Protein AF-A0A9W7FHC6-F1 (afdb_monomer_lite)

Foldseek 3Di:
DLLVVVLVVVQVLQVVPPLAQEEEEEEAADDPVPAHQPLVLVLVSVVVQVVDPDRHAYEYEYHPPDPDLVSSVVSVVSNCVRCQPHAYEYEDCVCVVVDPDDLSHQAYEYEQPDDDDPVRVVVCVVSVHFYEYEDELDDDPDPGPAYEDDAQDAAPSCPLPPDDRSHPVSADAADPRYEYEHDQDDSVSLVSRSNRYSHYYDYCSSGNDPNSPSVVVRVVVVVVVVPDDDDDDDDDDDDDDDDDDDDDDDDDDDDDDDDDDDDDDDDDDDDDDDDDDPDPDDDDCPVVVVVVPDDDPDPDDWDWDWDDDPNFIKIKTDQQVVCPDDSSSVVLLVVCCVVVVFDWDDDDRIIITTDPCRVVSCVVVVPD

Organism: NCBI:txid1714387

Secondary structure (DSSP, 8-state):
-HHHHHHHHHHHHHHH-TT--EEEEEPPPPBTTTB---HHHHHHHHHHHTTSSSPPPEEEEE----S-HHHHHHHHHHHHTT-TTSEEEEE-GGGTTT----TTEEEEEE-TTPPPPHHHHHHHHHTTPEEEEEESSS--SS--SEEEEEESS--TT-GGG------GGGS-SS-TTEEEESS--SHHHHHHHHTT-SEEEESHHHH-TTHHHHHHHHHHHHHHHTTS-----PPP---------------------S--------------PPP-------SSSHHHHHTTS----S-PPPEEEEEEETTEEEEEEE-GGGGTSHHHHHHHHHHHHHHHT--EEEETTEEEEES--HHHHHHHHT--

pLDDT: mean 73.04, std 22.41, range [26.89, 98.56]

Sequence (368 aa):
MRFFTLLALLLLLIQTVSSLKTLLVLTPPYNPTTFPPNVSRLKSFLSYYDSLPSPPPLRICLRPETSDPTLSKTYISQYLSVCSSHDVILNSPVLLDLLEIDSRFTGIHLKETYVPSPSLLKYIDENNLNLSQSSHGSLPSTSTHFTLMGTMYPTLSHPEKGSTPEGLSILPPKPNNVIGIGGIKTQSQVKAVLEKCEGVGVMGVVFGEGWKENVDDLLKRFTASRGRERPKKIKIDITGGIARSSEGGGGKVVWDGAGGGRDMRKEAGGGGKGKGGWGEAKGAKKERIAKQRGGGGGGGVLSVKAAKRGGKTVTIISPVSKLGGGGKAAETLKMLKTKLATGGTQVDDCLEVQGDHVEKVKKLLSIT

Radius of gyration: 27.65 Å; chains: 1; bounding box: 52×86×68 Å

InterPro domains:
  IPR001950 SUI1 domain [PF01253] (306-365)
  IPR001950 SUI1 domain [PS50296] (301-365)
  IPR005872 Archaeal/bacterial translation initiation factor SUI1 [cd11567] (301-365)
  IPR013785 Aldolase-type TIM barrel [G3DSA:3.20.20.70] (59-221)
  IPR036206 Thiamin phosphate synthase superfamily [SSF51391] (60-210)
  IPR036877 SUI1 domain superfamily [SSF55159] (305-365)

Structure (mmCIF, N/CA/C/O backbone):
data_AF-A0A9W7FHC6-F1
#
_entry.id   AF-A0A9W7FHC6-F1
#
loop_
_atom_site.group_PDB
_atom_site.id
_atom_site.type_symbol
_atom_site.label_atom_id
_atom_site.label_alt_id
_atom_site.label_comp_id
_atom_site.label_asym_id
_atom_site.label_entity_id
_atom_site.label_seq_id
_atom_site.pdbx_PDB_ins_code
_atom_site.Cartn_x
_atom_site.Cartn_y
_atom_site.Cartn_z
_atom_site.occupancy
_atom_site.B_iso_or_equiv
_atom_site.auth_seq_id
_atom_site.auth_comp_id
_atom_site.auth_asym_id
_atom_site.auth_atom_id
_atom_site.pdbx_PDB_model_num
ATOM 1 N N . MET A 1 1 ? 12.761 7.782 22.674 1.00 48.56 1 MET A N 1
ATOM 2 C CA . MET A 1 1 ? 11.854 8.917 22.966 1.00 48.56 1 MET A CA 1
ATOM 3 C C . MET A 1 1 ? 11.085 9.455 21.754 1.00 48.56 1 MET A C 1
ATOM 5 O O . MET A 1 1 ? 9.869 9.455 21.827 1.00 48.56 1 MET A O 1
ATOM 9 N N . ARG A 1 2 ? 11.705 9.850 20.627 1.00 53.34 2 ARG A N 1
ATOM 10 C CA . ARG A 1 2 ? 10.980 10.561 19.539 1.00 53.34 2 ARG A CA 1
ATOM 11 C C . ARG A 1 2 ? 9.871 9.773 18.809 1.00 53.34 2 ARG A C 1
ATOM 13 O O . ARG A 1 2 ? 8.894 10.382 18.404 1.00 53.34 2 ARG A O 1
ATOM 20 N N . PHE A 1 3 ? 9.973 8.446 18.668 1.00 54.66 3 PHE A N 1
ATOM 21 C CA . PHE A 1 3 ? 8.897 7.618 18.079 1.00 54.66 3 PHE A CA 1
ATOM 22 C C . PHE A 1 3 ? 7.594 7.708 18.893 1.00 54.66 3 PHE A C 1
ATOM 24 O O . PHE A 1 3 ? 6.529 7.966 18.339 1.00 54.66 3 PHE A O 1
ATOM 31 N N . PHE A 1 4 ? 7.708 7.601 20.220 1.00 55.50 4 PHE A N 1
ATOM 32 C CA . PHE A 1 4 ? 6.570 7.651 21.137 1.00 55.50 4 PHE A CA 1
ATOM 33 C C . PHE A 1 4 ? 5.858 9.003 21.127 1.00 55.50 4 PHE A C 1
ATOM 35 O O . PHE A 1 4 ? 4.639 9.032 21.183 1.00 55.50 4 PHE A O 1
ATOM 42 N N . THR A 1 5 ? 6.580 10.119 20.980 1.00 56.19 5 THR A N 1
ATOM 43 C CA . THR A 1 5 ? 5.972 11.461 20.965 1.00 56.19 5 THR A CA 1
ATOM 44 C C . THR A 1 5 ? 5.008 11.661 19.796 1.00 56.19 5 THR A C 1
ATOM 46 O O . THR A 1 5 ? 4.004 12.344 19.937 1.00 56.19 5 THR A O 1
ATOM 49 N N . LEU A 1 6 ? 5.282 11.057 18.642 1.00 60.62 6 LEU A N 1
ATOM 50 C CA . LEU A 1 6 ? 4.470 11.227 17.433 1.00 60.62 6 LEU A CA 1
ATOM 51 C C . LEU A 1 6 ? 3.385 10.207 17.275 1.00 60.62 6 LEU A C 1
ATOM 53 O O . LEU A 1 6 ? 2.334 10.525 16.737 1.00 60.62 6 LEU A O 1
ATOM 57 N N . LEU A 1 7 ? 3.669 8.995 17.728 1.00 64.38 7 LEU A N 1
ATOM 58 C CA . LEU A 1 7 ? 2.639 8.007 17.899 1.00 64.38 7 LEU A CA 1
ATOM 59 C C . LEU A 1 7 ? 1.589 8.536 18.884 1.00 64.38 7 LEU A C 1
ATOM 61 O O . LEU A 1 7 ? 0.403 8.520 18.572 1.00 64.38 7 LEU A O 1
ATOM 65 N N . ALA A 1 8 ? 2.039 9.133 19.992 1.00 65.31 8 ALA A N 1
ATOM 66 C CA . ALA A 1 8 ? 1.173 9.857 20.907 1.00 65.31 8 ALA A CA 1
ATOM 67 C C . ALA A 1 8 ? 0.472 11.029 20.220 1.00 65.31 8 ALA A C 1
ATOM 69 O O . ALA A 1 8 ? -0.724 11.174 20.394 1.00 65.31 8 ALA A O 1
ATOM 70 N N . LEU A 1 9 ? 1.150 11.828 19.389 1.00 66.00 9 LEU A N 1
ATOM 71 C CA . LEU A 1 9 ? 0.508 12.947 18.687 1.00 66.00 9 LEU A CA 1
ATOM 72 C C . LEU A 1 9 ? -0.556 12.479 17.684 1.00 66.00 9 LEU A C 1
ATOM 74 O O . LEU A 1 9 ? -1.630 13.065 17.646 1.00 66.00 9 LEU A O 1
ATOM 78 N N . LEU A 1 10 ? -0.284 11.419 16.915 1.00 69.62 10 LEU A N 1
ATOM 79 C CA . LEU A 1 10 ? -1.227 10.788 15.987 1.00 69.62 10 LEU A CA 1
ATOM 80 C C . LEU A 1 10 ? -2.427 10.201 16.732 1.00 69.62 10 LEU A C 1
ATOM 82 O O . LEU A 1 10 ? -3.550 10.295 16.251 1.00 69.62 10 LEU A O 1
ATOM 86 N N . LEU A 1 11 ? -2.211 9.612 17.902 1.00 67.44 11 LEU A N 1
ATOM 87 C CA . LEU A 1 11 ? -3.290 8.982 18.653 1.00 67.44 11 LEU A CA 1
ATOM 88 C C . LEU A 1 11 ? -4.080 9.975 19.499 1.00 67.44 11 LEU A C 1
ATOM 90 O O . LEU A 1 11 ? -5.294 9.850 19.586 1.00 67.44 11 LEU A O 1
ATOM 94 N N . LEU A 1 12 ? -3.441 11.034 19.994 1.00 67.88 12 LEU A N 1
ATOM 95 C CA . LEU A 1 12 ? -4.125 12.196 20.553 1.00 67.88 12 LEU A CA 1
ATOM 96 C C . LEU A 1 12 ? -4.971 12.879 19.468 1.00 67.88 12 LEU A C 1
ATOM 98 O O . LEU A 1 12 ? -6.109 13.260 19.709 1.00 67.88 12 LEU A O 1
ATOM 102 N N . LEU A 1 13 ? -4.439 12.975 18.246 1.00 66.75 13 LEU A N 1
ATOM 103 C CA . LEU A 1 13 ? -5.164 13.434 17.062 1.00 66.75 13 LEU A CA 1
ATOM 104 C C . LEU A 1 13 ? -6.414 12.601 16.811 1.00 66.75 13 LEU A C 1
ATOM 106 O O . LEU A 1 13 ? -7.498 13.153 16.653 1.00 66.75 13 LEU A O 1
ATOM 110 N N . ILE A 1 14 ? -6.257 11.284 16.816 1.00 66.75 14 ILE A N 1
ATOM 111 C CA . ILE A 1 14 ? -7.351 10.336 16.653 1.00 66.75 14 ILE A CA 1
ATOM 112 C C . ILE A 1 14 ? -8.391 10.497 17.772 1.00 66.75 14 ILE A C 1
ATOM 114 O O . ILE A 1 14 ? -9.574 10.606 17.472 1.00 66.75 14 ILE A O 1
ATOM 118 N N . GLN A 1 15 ? -7.970 10.624 19.033 1.00 67.44 15 GLN A N 1
ATOM 119 C CA . GLN A 1 15 ? -8.873 10.856 20.168 1.00 67.44 15 GLN A CA 1
ATOM 120 C C . GLN A 1 15 ? -9.630 12.185 20.071 1.00 67.44 15 GLN A C 1
ATOM 122 O O . GLN A 1 15 ? -10.779 12.274 20.493 1.00 67.44 15 GLN A O 1
ATOM 127 N N . THR A 1 16 ? -9.009 13.226 19.508 1.00 65.88 16 THR A N 1
ATOM 128 C CA . THR A 1 16 ? -9.673 14.528 19.329 1.00 65.88 16 THR A CA 1
ATOM 129 C C . THR A 1 16 ? -10.692 14.538 18.194 1.00 65.88 16 THR A C 1
ATOM 131 O O . THR A 1 16 ? -11.494 15.467 18.106 1.00 65.88 16 THR A O 1
ATOM 134 N N . VAL A 1 17 ? -10.681 13.525 17.324 1.00 68.81 17 VAL A N 1
ATOM 135 C CA . VAL A 1 17 ? -11.636 13.399 16.227 1.00 68.81 17 VAL A CA 1
ATOM 136 C C . VAL A 1 17 ? -12.658 12.330 16.593 1.00 68.81 17 VAL A C 1
ATOM 138 O O . VAL A 1 17 ? -12.529 11.165 16.229 1.00 68.81 17 VAL A O 1
ATOM 141 N N . SER A 1 18 ? -13.720 12.751 17.280 1.00 66.19 18 SER A N 1
ATOM 142 C CA . SER A 1 18 ? -14.853 11.889 17.653 1.00 66.19 18 SER A CA 1
ATOM 143 C C . SER A 1 18 ? -15.553 11.221 16.460 1.00 66.19 18 SER A C 1
ATOM 145 O O . SER A 1 18 ? -16.343 10.303 16.649 1.00 66.19 18 SER A O 1
ATOM 147 N N . SER A 1 19 ? -15.274 11.667 15.230 1.00 72.44 19 SER A N 1
ATOM 148 C CA . SER A 1 19 ? -15.844 11.117 14.001 1.00 72.44 19 SER A CA 1
ATOM 149 C C . SER A 1 19 ? -15.017 10.000 13.359 1.00 72.44 19 SER A C 1
ATOM 151 O O . SER A 1 19 ? -15.438 9.490 12.322 1.00 72.44 19 SER A O 1
ATOM 153 N N . LEU A 1 20 ? -13.847 9.628 13.903 1.00 79.50 20 LEU A N 1
ATOM 154 C CA . LEU A 1 20 ? -13.043 8.561 13.306 1.00 79.50 20 LEU A CA 1
ATOM 155 C C . LEU A 1 20 ? -13.698 7.198 13.548 1.00 79.50 20 LEU A C 1
ATOM 157 O O . LEU A 1 20 ? -13.672 6.686 14.665 1.00 79.50 20 LEU A O 1
ATOM 161 N N . LYS A 1 21 ? -14.226 6.580 12.487 1.00 84.62 21 LYS A N 1
ATOM 162 C CA . LYS A 1 21 ? -14.806 5.232 12.571 1.00 84.62 21 LYS A CA 1
ATOM 163 C C . LYS A 1 21 ? -13.771 4.131 12.385 1.00 84.62 21 LYS A C 1
ATOM 165 O O . LYS A 1 21 ? -13.967 3.024 12.872 1.00 84.62 21 LYS A O 1
ATOM 170 N N . THR A 1 22 ? -12.698 4.383 11.637 1.00 86.62 22 THR A N 1
ATOM 171 C CA . THR A 1 22 ? -11.706 3.341 11.335 1.00 86.62 22 THR A CA 1
ATOM 172 C C . THR A 1 22 ? -10.319 3.921 11.089 1.00 86.62 22 THR A C 1
ATOM 174 O O . THR A 1 22 ? -10.137 4.786 10.229 1.00 86.62 22 THR A O 1
ATOM 177 N N . LEU A 1 23 ? -9.320 3.389 11.793 1.00 84.69 23 LEU A N 1
ATOM 178 C CA . LEU A 1 23 ? -7.911 3.583 11.467 1.00 84.69 23 LEU A CA 1
ATOM 179 C C . LEU A 1 23 ? -7.410 2.387 10.657 1.00 84.69 23 LEU A C 1
ATOM 181 O O . LEU A 1 23 ? -7.530 1.248 11.097 1.00 84.69 23 LEU A O 1
ATOM 185 N N . LEU A 1 24 ? -6.812 2.645 9.496 1.00 86.62 24 LEU A N 1
ATOM 186 C CA . LEU A 1 24 ? -6.154 1.617 8.697 1.00 86.62 24 LEU A CA 1
ATOM 187 C C . LEU A 1 24 ? -4.635 1.795 8.751 1.00 86.62 24 LEU A C 1
ATOM 189 O O . LEU A 1 24 ? -4.105 2.835 8.362 1.00 86.62 24 LEU A O 1
ATOM 193 N N . VAL A 1 25 ? -3.911 0.767 9.179 1.00 81.94 25 VAL A N 1
ATOM 194 C CA . VAL A 1 25 ? -2.447 0.735 9.130 1.00 81.94 25 VAL A CA 1
ATOM 195 C C . VAL A 1 25 ? -2.006 -0.131 7.962 1.00 81.94 25 VAL A C 1
ATOM 197 O O . VAL A 1 25 ? -2.286 -1.324 7.912 1.00 81.94 25 VAL A O 1
ATOM 200 N N . LEU A 1 26 ? -1.299 0.475 7.014 1.00 79.81 26 LEU A N 1
ATOM 201 C CA . LEU A 1 26 ? -0.744 -0.206 5.848 1.00 79.81 26 LEU A CA 1
ATOM 202 C C . LEU A 1 26 ? 0.708 -0.584 6.140 1.00 79.81 26 LEU A C 1
ATOM 204 O O . LEU A 1 26 ? 1.550 0.298 6.346 1.00 79.81 26 LEU A O 1
ATOM 208 N N . THR A 1 27 ? 1.034 -1.876 6.121 1.00 79.56 27 THR A N 1
ATOM 209 C CA . THR A 1 27 ? 2.432 -2.309 6.256 1.00 79.56 27 THR A CA 1
ATOM 210 C C . THR A 1 27 ? 3.228 -1.936 5.004 1.00 79.56 27 THR A C 1
ATOM 212 O O . THR A 1 27 ? 2.651 -1.850 3.918 1.00 79.56 27 THR A O 1
ATOM 215 N N . PRO A 1 28 ? 4.536 -1.638 5.089 1.00 74.38 28 PRO A N 1
ATOM 216 C CA . PRO A 1 28 ? 5.332 -1.317 3.910 1.00 74.38 28 PRO A CA 1
ATOM 217 C C . PRO A 1 28 ? 5.357 -2.523 2.962 1.00 74.38 28 PRO A C 1
ATOM 219 O O . PRO A 1 28 ? 5.289 -3.657 3.448 1.00 74.38 28 PRO A O 1
ATOM 222 N N . PRO A 1 29 ? 5.458 -2.297 1.639 1.00 70.31 29 PRO A N 1
ATOM 223 C CA . PRO A 1 29 ? 5.684 -3.396 0.714 1.00 70.31 29 PRO A CA 1
ATOM 224 C C . PRO A 1 29 ? 6.936 -4.152 1.152 1.00 70.31 29 PRO A C 1
ATOM 226 O O . PRO A 1 29 ? 7.966 -3.532 1.439 1.00 70.31 29 PRO A O 1
ATOM 229 N N . TYR A 1 30 ? 6.825 -5.473 1.278 1.00 66.88 30 TYR A N 1
ATOM 230 C CA . TYR A 1 30 ? 7.967 -6.280 1.680 1.00 66.88 30 TYR A CA 1
ATOM 231 C C . TYR A 1 30 ? 9.081 -6.148 0.649 1.00 66.88 30 TYR A C 1
ATOM 233 O O . TYR A 1 30 ? 8.907 -6.484 -0.520 1.00 66.88 30 TYR A O 1
ATOM 241 N N . ASN A 1 31 ? 10.240 -5.693 1.106 1.00 69.12 31 ASN A N 1
ATOM 242 C CA . ASN A 1 31 ? 11.451 -5.749 0.319 1.00 69.12 31 ASN A CA 1
ATOM 243 C C . ASN A 1 31 ? 12.577 -6.245 1.234 1.00 69.12 31 ASN A C 1
ATOM 245 O O . ASN A 1 31 ? 12.968 -5.514 2.144 1.00 69.12 31 ASN A O 1
ATOM 249 N N . PRO A 1 32 ? 13.116 -7.456 1.016 1.00 62.84 32 PRO A N 1
ATOM 250 C CA . PRO A 1 32 ? 14.092 -8.050 1.925 1.00 62.84 32 PRO A CA 1
ATOM 251 C C . PRO A 1 32 ? 15.368 -7.209 2.063 1.00 62.84 32 PRO A C 1
ATOM 253 O O . PRO A 1 32 ? 16.038 -7.296 3.088 1.00 62.84 32 PRO A O 1
ATOM 256 N N . THR A 1 33 ? 15.704 -6.386 1.062 1.00 61.94 33 THR A N 1
ATOM 257 C CA . THR A 1 33 ? 16.933 -5.582 1.063 1.00 61.94 33 THR A CA 1
ATOM 258 C C . THR A 1 33 ? 16.734 -4.170 1.600 1.00 61.94 33 THR A C 1
ATOM 260 O O . THR A 1 33 ? 17.665 -3.611 2.172 1.00 61.94 33 THR A O 1
ATOM 263 N N . THR A 1 34 ? 15.545 -3.581 1.438 1.00 59.22 34 THR A N 1
ATOM 264 C CA . THR A 1 34 ? 15.301 -2.169 1.798 1.00 59.22 34 THR A CA 1
ATOM 265 C C . THR A 1 34 ? 14.283 -1.971 2.916 1.00 59.22 34 THR A C 1
ATOM 267 O O . THR A 1 34 ? 14.344 -0.965 3.616 1.00 59.22 34 THR A O 1
ATOM 270 N N . PHE A 1 35 ? 13.378 -2.926 3.126 1.00 63.84 35 PHE A N 1
ATOM 271 C CA . PHE A 1 35 ? 12.313 -2.855 4.124 1.00 63.84 35 PHE A CA 1
ATOM 272 C C . PHE A 1 35 ? 12.054 -4.238 4.740 1.00 63.84 35 PHE A C 1
ATOM 274 O O . PHE A 1 35 ? 11.030 -4.867 4.440 1.00 63.84 35 PHE A O 1
ATOM 281 N N . PRO A 1 36 ? 12.964 -4.736 5.604 1.00 69.38 36 PRO A N 1
ATOM 282 C CA . PRO A 1 36 ? 12.702 -5.955 6.350 1.00 69.38 36 PRO A CA 1
ATOM 283 C C . PRO A 1 36 ? 11.468 -5.777 7.254 1.00 69.38 36 PRO A C 1
ATOM 285 O O . PRO A 1 36 ? 11.118 -4.648 7.623 1.00 69.38 36 PRO A O 1
ATOM 288 N N . PRO A 1 37 ? 10.801 -6.878 7.640 1.00 72.38 37 PRO A N 1
ATOM 289 C CA . PRO A 1 37 ? 9.580 -6.844 8.434 1.00 72.38 37 PRO A CA 1
ATOM 290 C C . PRO A 1 37 ? 9.883 -6.172 9.770 1.00 72.38 37 PRO A C 1
ATOM 292 O O . PRO A 1 37 ? 10.626 -6.701 10.596 1.00 72.38 37 PRO A O 1
ATOM 295 N N . ASN A 1 38 ? 9.328 -4.984 10.001 1.00 82.31 38 ASN A N 1
ATOM 296 C CA . ASN A 1 38 ? 9.577 -4.253 11.239 1.00 82.31 38 ASN A CA 1
ATOM 297 C C . ASN A 1 38 ? 8.511 -4.590 12.284 1.00 82.31 38 ASN A C 1
ATOM 299 O O . ASN A 1 38 ? 7.752 -3.732 12.743 1.00 82.31 38 ASN A O 1
ATOM 303 N N . VAL A 1 39 ? 8.450 -5.877 12.627 1.00 85.81 39 VAL A N 1
ATOM 304 C CA . VAL A 1 39 ? 7.493 -6.450 13.583 1.00 85.81 39 VAL A CA 1
ATOM 305 C C . VAL A 1 39 ? 7.610 -5.765 14.943 1.00 85.81 39 VAL A C 1
ATOM 307 O O . VAL A 1 39 ? 6.601 -5.485 15.580 1.00 85.81 39 VAL A O 1
ATOM 310 N N . SER A 1 40 ? 8.832 -5.413 15.362 1.00 85.62 40 SER A N 1
ATOM 311 C CA . SER A 1 40 ? 9.077 -4.692 16.616 1.00 85.62 40 SER A CA 1
ATOM 312 C C . SER A 1 40 ? 8.374 -3.329 16.649 1.00 85.62 40 SER A C 1
ATOM 314 O O . SER A 1 40 ? 7.672 -3.040 17.618 1.00 85.62 40 SER A O 1
ATOM 316 N N . ARG A 1 41 ? 8.475 -2.519 15.581 1.00 83.38 41 ARG A N 1
ATOM 317 C CA . ARG A 1 41 ? 7.764 -1.229 15.510 1.00 83.38 41 ARG A CA 1
ATOM 318 C C . ARG A 1 41 ? 6.253 -1.404 15.522 1.00 83.38 41 ARG A C 1
ATOM 320 O O . ARG A 1 41 ? 5.582 -0.643 16.214 1.00 83.38 41 ARG A O 1
ATOM 327 N N . LEU A 1 42 ? 5.723 -2.388 14.792 1.00 86.38 42 LEU A N 1
ATOM 328 C CA . LEU A 1 42 ? 4.285 -2.647 14.822 1.00 86.38 42 LEU A CA 1
ATOM 329 C C . LEU A 1 42 ? 3.835 -3.096 16.217 1.00 86.38 42 LEU A C 1
ATOM 331 O O . LEU A 1 42 ? 2.863 -2.563 16.731 1.00 86.38 42 LEU A O 1
ATOM 335 N N . LYS A 1 43 ? 4.575 -3.990 16.876 1.00 88.88 43 LYS A N 1
ATOM 336 C CA . LYS A 1 43 ? 4.284 -4.417 18.250 1.00 88.88 43 LYS A CA 1
ATOM 337 C C . LYS A 1 43 ? 4.271 -3.237 19.226 1.00 88.88 43 LYS A C 1
ATOM 339 O O . LYS A 1 43 ? 3.360 -3.131 20.039 1.00 88.88 43 LYS A O 1
ATOM 344 N N . SER A 1 44 ? 5.245 -2.327 19.134 1.00 85.12 44 SER A N 1
ATOM 345 C CA . SER A 1 44 ? 5.255 -1.099 19.943 1.00 85.12 44 SER A CA 1
ATOM 346 C C . SER A 1 44 ? 4.081 -0.174 19.623 1.00 85.12 44 SER A C 1
ATOM 348 O O . SER A 1 44 ? 3.536 0.443 20.533 1.00 85.12 44 SER A O 1
ATOM 350 N N . PHE A 1 45 ? 3.692 -0.076 18.348 1.00 86.00 45 PHE A N 1
ATOM 351 C CA . PHE A 1 45 ? 2.512 0.674 17.928 1.00 86.00 45 PHE A CA 1
ATOM 352 C C . PHE A 1 45 ? 1.239 0.102 18.557 1.00 86.00 45 PHE A C 1
ATOM 354 O O . PHE A 1 45 ? 0.518 0.847 19.213 1.00 86.00 45 PHE A O 1
ATOM 361 N N . LEU A 1 46 ? 1.003 -1.204 18.403 1.00 88.50 46 LEU A N 1
ATOM 362 C CA . LEU A 1 46 ? -0.195 -1.883 18.900 1.00 88.50 46 LEU A CA 1
ATOM 363 C C . LEU A 1 46 ? -0.276 -1.820 20.424 1.00 88.50 46 LEU A C 1
ATOM 365 O O . LEU A 1 46 ? -1.282 -1.378 20.953 1.00 88.50 46 LEU A O 1
ATOM 369 N N . SER A 1 47 ? 0.825 -2.097 21.128 1.00 87.75 47 SER A N 1
ATOM 370 C CA . SER A 1 47 ? 0.862 -1.990 22.592 1.00 87.75 47 SER A CA 1
ATOM 371 C C . SER A 1 47 ? 0.471 -0.600 23.105 1.00 87.75 47 SER A C 1
ATOM 373 O O . SER A 1 47 ? -0.165 -0.495 24.150 1.00 87.75 47 SER A O 1
ATOM 375 N N . TYR A 1 48 ? 0.851 0.467 22.400 1.00 84.69 48 TYR A N 1
ATOM 376 C CA . TYR A 1 48 ? 0.440 1.819 22.769 1.00 84.69 48 TYR A CA 1
ATOM 377 C C . TYR A 1 48 ? -1.000 2.123 22.327 1.00 84.69 48 TYR A C 1
ATOM 379 O O . TYR A 1 48 ? -1.745 2.743 23.080 1.00 84.69 48 TYR A O 1
ATOM 387 N N . TYR A 1 49 ? -1.408 1.664 21.142 1.00 85.38 49 TYR A N 1
ATOM 388 C CA . TYR A 1 49 ? -2.777 1.783 20.636 1.00 85.38 49 TYR A CA 1
ATOM 389 C C . TYR A 1 49 ? -3.802 1.162 21.594 1.00 85.38 49 TYR A C 1
ATOM 391 O O . TYR A 1 49 ? -4.783 1.805 21.958 1.00 85.38 49 TYR A O 1
ATOM 399 N N . ASP A 1 50 ? -3.517 -0.050 22.064 1.00 89.00 50 ASP A N 1
ATOM 400 C CA . ASP A 1 50 ? -4.370 -0.815 22.973 1.00 89.00 50 ASP A CA 1
ATOM 401 C C . ASP A 1 50 ? -4.408 -0.208 24.386 1.00 89.00 50 ASP A C 1
ATOM 403 O O . ASP A 1 50 ? -5.322 -0.482 25.156 1.00 89.00 50 ASP A O 1
ATOM 407 N N . SER A 1 51 ? -3.443 0.655 24.730 1.00 86.38 51 SER A N 1
ATOM 408 C CA . SER A 1 51 ? -3.427 1.387 26.005 1.00 86.38 51 SER A CA 1
ATOM 409 C C . SER A 1 51 ? -4.317 2.636 26.019 1.00 86.38 51 SER A C 1
ATOM 411 O O . SER A 1 51 ? -4.456 3.284 27.059 1.00 86.38 51 SER A O 1
ATOM 413 N N . LEU A 1 52 ? -4.903 3.019 24.879 1.00 82.81 52 LEU A N 1
ATOM 414 C CA . LEU A 1 52 ? -5.796 4.173 24.814 1.00 82.81 52 LEU A CA 1
ATOM 415 C C . LEU A 1 52 ? -7.121 3.866 25.539 1.00 82.81 52 LEU A C 1
ATOM 417 O O . LEU A 1 52 ? -7.614 2.748 25.447 1.00 82.81 52 LEU A O 1
ATOM 421 N N . PRO A 1 53 ? -7.761 4.846 26.207 1.00 86.56 53 PRO A N 1
ATOM 422 C CA . PRO A 1 53 ? -9.016 4.607 26.932 1.00 86.56 53 PRO A CA 1
ATOM 423 C C . PRO A 1 53 ? -10.200 4.176 26.053 1.00 86.56 53 PRO A C 1
ATOM 425 O O . PRO A 1 53 ? -11.111 3.506 26.522 1.00 86.56 53 PRO A O 1
ATOM 428 N N . SER A 1 54 ? -10.218 4.604 24.789 1.00 86.50 54 SER A N 1
ATOM 429 C CA . SER A 1 54 ? -11.253 4.258 23.811 1.00 86.50 54 SER A CA 1
ATOM 430 C C . SER A 1 54 ? -10.654 4.376 22.407 1.00 86.50 54 SER A C 1
ATOM 432 O O . SER A 1 54 ? -10.815 5.403 21.740 1.00 86.50 54 SER A O 1
ATOM 434 N N . PRO A 1 55 ? -9.829 3.401 21.988 1.00 85.38 55 PRO A N 1
ATOM 435 C CA . PRO A 1 55 ? -9.269 3.419 20.653 1.00 85.38 55 PRO A CA 1
ATOM 436 C C . PRO A 1 55 ? -10.392 3.167 19.636 1.00 85.38 55 PRO A C 1
ATOM 438 O O . PRO A 1 55 ? -11.281 2.351 19.891 1.00 85.38 55 PRO A O 1
ATOM 441 N N . PRO A 1 56 ? -10.367 3.822 18.466 1.00 85.81 56 PRO A N 1
ATOM 442 C CA . PRO A 1 56 ? -11.284 3.464 17.395 1.00 85.81 56 PRO A CA 1
ATOM 443 C C . PRO A 1 56 ? -11.006 2.039 16.884 1.00 85.81 56 PRO A C 1
ATOM 445 O O . PRO A 1 56 ? -9.979 1.436 17.203 1.00 85.81 56 PRO A O 1
ATOM 448 N N . PRO A 1 57 ? -11.881 1.478 16.043 1.00 90.62 57 PRO A N 1
ATOM 449 C CA . PRO A 1 57 ? -11.574 0.254 15.314 1.00 90.62 57 PRO A CA 1
ATOM 450 C C . PRO A 1 57 ? -10.271 0.385 14.508 1.00 90.62 57 PRO A C 1
ATOM 452 O O . PRO A 1 57 ? -10.103 1.323 13.718 1.00 90.62 57 PRO A O 1
ATOM 455 N N . LEU A 1 58 ? -9.352 -0.562 14.711 1.00 91.62 58 LEU A N 1
ATOM 456 C CA . LEU A 1 58 ? -8.078 -0.652 14.001 1.00 91.62 58 LEU A CA 1
ATOM 457 C C . LEU A 1 58 ? -8.096 -1.818 13.025 1.00 91.62 58 LEU A C 1
ATOM 459 O O . LEU A 1 58 ? -8.306 -2.964 13.413 1.00 91.62 58 LEU A O 1
ATOM 463 N N . ARG A 1 59 ? -7.775 -1.511 11.773 1.00 93.94 59 ARG A N 1
ATOM 464 C CA . ARG A 1 59 ? -7.543 -2.480 10.708 1.00 93.94 59 ARG A CA 1
ATOM 465 C C . ARG A 1 59 ? -6.086 -2.440 10.276 1.00 93.94 59 ARG A C 1
ATOM 467 O O . ARG A 1 59 ? -5.511 -1.364 10.107 1.00 93.94 59 ARG A O 1
ATOM 474 N N . ILE A 1 60 ? -5.488 -3.599 10.049 1.00 93.62 60 ILE A N 1
ATOM 475 C CA . ILE A 1 60 ? -4.096 -3.745 9.624 1.00 93.62 60 ILE A CA 1
ATOM 476 C C . ILE A 1 60 ? -4.092 -4.410 8.256 1.00 93.62 60 ILE A C 1
ATOM 478 O O . ILE A 1 60 ? -4.481 -5.560 8.111 1.00 93.62 60 ILE A O 1
ATOM 482 N N . CYS A 1 61 ? -3.646 -3.687 7.236 1.00 93.50 61 CYS A N 1
ATOM 483 C CA . CYS A 1 61 ? -3.557 -4.198 5.877 1.00 93.50 61 CYS A CA 1
ATOM 484 C C . CYS A 1 61 ? -2.115 -4.613 5.568 1.00 93.50 61 CYS A C 1
ATOM 486 O O . CYS A 1 61 ? -1.220 -3.767 5.438 1.00 93.50 61 CYS A O 1
ATOM 488 N N . LEU A 1 62 ? -1.899 -5.927 5.475 1.00 91.81 62 LEU A N 1
ATOM 489 C CA . LEU A 1 62 ? -0.614 -6.534 5.149 1.00 91.81 62 LEU A CA 1
ATOM 490 C C . LEU A 1 62 ? -0.380 -6.476 3.642 1.00 91.81 62 LEU A C 1
ATOM 492 O O . LEU A 1 62 ? -1.225 -6.914 2.866 1.00 91.81 62 LEU A O 1
ATOM 496 N N . ARG A 1 63 ? 0.781 -5.963 3.219 1.00 87.88 63 ARG A N 1
ATOM 497 C CA . ARG A 1 63 ? 1.145 -5.795 1.799 1.00 87.88 63 ARG A CA 1
ATOM 498 C C . ARG A 1 63 ? 2.424 -6.558 1.433 1.00 87.88 63 ARG A C 1
ATOM 500 O O . ARG A 1 63 ? 3.470 -5.947 1.210 1.00 87.88 63 ARG A O 1
ATOM 507 N N . PRO A 1 64 ? 2.365 -7.893 1.375 1.00 82.50 64 PRO A N 1
ATOM 508 C CA . PRO A 1 64 ? 3.442 -8.734 0.850 1.00 82.50 64 PRO A CA 1
ATOM 509 C C . PRO A 1 64 ? 3.587 -8.550 -0.676 1.00 82.50 64 PRO A C 1
ATOM 511 O O . PRO A 1 64 ? 3.175 -9.381 -1.477 1.00 82.50 64 PRO A O 1
ATOM 514 N N . GLU A 1 65 ? 4.144 -7.418 -1.106 1.00 76.19 65 GLU A N 1
ATOM 515 C CA . GLU A 1 65 ? 4.425 -7.133 -2.519 1.00 76.19 65 GLU A CA 1
ATOM 516 C C . GLU A 1 65 ? 5.756 -7.771 -2.957 1.00 76.19 65 GLU A C 1
ATOM 518 O O . GLU A 1 65 ? 6.684 -7.081 -3.365 1.00 76.19 65 GLU A O 1
ATOM 523 N N . THR A 1 66 ? 5.860 -9.099 -2.853 1.00 78.81 66 THR A N 1
ATOM 524 C CA . THR A 1 66 ? 6.991 -9.876 -3.386 1.00 78.81 66 THR A CA 1
ATOM 525 C C . THR A 1 66 ? 6.498 -10.943 -4.354 1.00 78.81 66 THR A C 1
ATOM 527 O O . THR A 1 66 ? 5.430 -11.525 -4.170 1.00 78.81 66 THR A O 1
ATOM 530 N N . SER A 1 67 ? 7.284 -11.197 -5.400 1.00 79.88 67 SER A N 1
ATOM 531 C CA . SER A 1 67 ? 7.034 -12.282 -6.349 1.00 79.88 67 SER A CA 1
ATOM 532 C C . SER A 1 67 ? 7.354 -13.662 -5.773 1.00 79.88 67 SER A C 1
ATOM 534 O O . SER A 1 67 ? 6.967 -14.654 -6.375 1.00 79.88 67 SER A O 1
ATOM 536 N N . ASP A 1 68 ? 8.072 -13.733 -4.646 1.00 84.12 68 ASP A N 1
ATOM 537 C CA . ASP A 1 68 ? 8.424 -14.983 -3.966 1.00 84.12 68 ASP A CA 1
ATOM 538 C C . ASP A 1 68 ? 7.348 -15.367 -2.926 1.00 84.12 68 ASP A C 1
ATOM 540 O O . ASP A 1 68 ? 7.230 -14.702 -1.886 1.00 84.12 68 ASP A O 1
ATOM 544 N N . PRO A 1 69 ? 6.585 -16.454 -3.154 1.00 83.56 69 PRO A N 1
ATOM 545 C CA . PRO A 1 69 ? 5.564 -16.935 -2.224 1.00 83.56 69 PRO A CA 1
ATOM 546 C C . PRO A 1 69 ? 6.092 -17.258 -0.824 1.00 83.56 69 PRO A C 1
ATOM 548 O O . PRO A 1 69 ? 5.393 -17.035 0.163 1.00 83.56 69 PRO A O 1
ATOM 551 N N . THR A 1 70 ? 7.317 -17.773 -0.712 1.00 85.12 70 THR A N 1
ATOM 552 C CA . THR A 1 70 ? 7.920 -18.194 0.562 1.00 85.12 70 THR A CA 1
ATOM 553 C C . THR A 1 70 ? 8.236 -16.985 1.431 1.00 85.12 70 THR A C 1
ATOM 555 O O . THR A 1 70 ? 7.974 -16.977 2.639 1.00 85.12 70 THR A O 1
ATOM 558 N N . LEU A 1 71 ? 8.742 -15.920 0.807 1.00 83.75 71 LEU A N 1
ATOM 559 C CA . LEU A 1 71 ? 8.979 -14.650 1.483 1.00 83.75 71 LEU A CA 1
ATOM 560 C C . LEU A 1 71 ? 7.668 -13.974 1.889 1.00 83.75 71 LEU A C 1
ATOM 562 O O . LEU A 1 71 ? 7.571 -13.480 3.012 1.00 83.75 71 LEU A O 1
ATOM 566 N N . SER A 1 72 ? 6.641 -14.015 1.033 1.00 85.12 72 SER A N 1
ATOM 567 C CA . SER A 1 72 ? 5.292 -13.550 1.385 1.00 85.12 72 SER A CA 1
ATOM 568 C C . SER A 1 72 ? 4.734 -14.292 2.598 1.00 85.12 72 SER A C 1
ATOM 570 O O . SER A 1 72 ? 4.250 -13.651 3.528 1.00 85.12 72 SER A O 1
ATOM 572 N N . LYS A 1 73 ? 4.850 -15.626 2.633 1.00 85.44 73 LYS A N 1
ATOM 573 C CA . LYS A 1 73 ? 4.416 -16.452 3.771 1.00 85.44 73 LYS A CA 1
ATOM 574 C C . LYS A 1 73 ? 5.150 -16.070 5.049 1.00 85.44 73 LYS A C 1
ATOM 576 O O . LYS A 1 73 ? 4.514 -15.763 6.049 1.00 85.44 73 LYS A O 1
ATOM 581 N N . THR A 1 74 ? 6.477 -16.001 4.991 1.00 86.44 74 THR A N 1
ATOM 582 C CA . THR A 1 74 ? 7.308 -15.629 6.145 1.00 86.44 74 THR A CA 1
ATOM 583 C C . THR A 1 74 ? 6.943 -14.240 6.670 1.00 86.44 74 THR A C 1
ATOM 585 O O . THR A 1 74 ? 6.760 -14.059 7.873 1.00 86.44 74 THR A O 1
ATOM 588 N N . TYR A 1 75 ? 6.779 -13.266 5.771 1.00 86.88 75 TYR A N 1
ATOM 589 C CA . TYR A 1 75 ? 6.330 -11.916 6.101 1.00 86.88 75 TYR A CA 1
ATOM 590 C C . TYR A 1 75 ? 4.974 -11.929 6.810 1.00 86.88 75 TYR A C 1
ATOM 592 O O . TYR A 1 75 ? 4.831 -11.357 7.890 1.00 86.88 75 TYR A O 1
ATOM 600 N N . ILE A 1 76 ? 3.988 -12.607 6.222 1.00 89.12 76 ILE A N 1
ATOM 601 C CA . ILE A 1 76 ? 2.637 -12.712 6.772 1.00 89.12 76 ILE A CA 1
ATOM 602 C C . ILE A 1 76 ? 2.675 -13.338 8.164 1.00 89.12 76 ILE A C 1
ATOM 604 O O . ILE A 1 76 ? 2.157 -12.739 9.102 1.00 89.12 76 ILE A O 1
ATOM 608 N N . SER A 1 77 ? 3.325 -14.493 8.327 1.00 88.88 77 SER A N 1
ATOM 609 C CA . SER A 1 77 ? 3.393 -15.198 9.610 1.00 88.88 77 SER A CA 1
ATOM 610 C C . SER A 1 77 ? 4.028 -14.339 10.704 1.00 88.88 77 SER A C 1
ATOM 612 O O . SER A 1 77 ? 3.540 -14.309 11.834 1.00 88.88 77 SER A O 1
ATOM 614 N N . GLN A 1 78 ? 5.079 -13.588 10.366 1.00 90.12 78 GLN A N 1
ATOM 615 C CA . GLN A 1 78 ? 5.732 -12.668 11.293 1.00 90.12 78 GLN A CA 1
ATOM 616 C C . GLN A 1 78 ? 4.800 -11.538 11.750 1.00 90.12 78 GLN A C 1
ATOM 618 O O . GLN A 1 78 ? 4.727 -11.257 12.945 1.00 90.12 78 GLN A O 1
ATOM 623 N N . TYR A 1 79 ? 4.056 -10.914 10.835 1.00 90.56 79 TYR A N 1
ATOM 624 C CA . TYR A 1 79 ? 3.097 -9.864 11.182 1.00 90.56 79 TYR A CA 1
ATOM 625 C C . TYR A 1 79 ? 1.871 -10.411 11.932 1.00 90.56 79 TYR A C 1
ATOM 627 O O . TYR A 1 79 ? 1.481 -9.848 12.952 1.00 90.56 79 TYR A O 1
ATOM 635 N N . LEU A 1 80 ? 1.314 -11.549 11.512 1.00 91.56 80 LEU A N 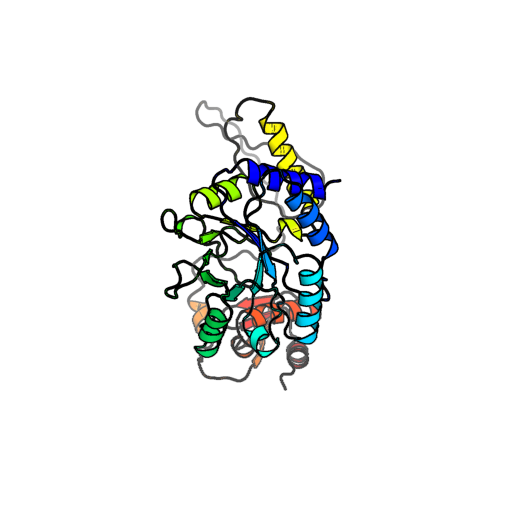1
ATOM 636 C CA . LEU A 1 80 ? 0.185 -12.188 12.198 1.00 91.56 80 LEU A CA 1
ATOM 637 C C . LEU A 1 80 ? 0.508 -12.581 13.646 1.00 91.56 80 LEU A C 1
ATOM 639 O O . LEU A 1 80 ? -0.388 -12.581 14.486 1.00 91.56 80 LEU A O 1
ATOM 643 N N . SER A 1 81 ? 1.776 -12.865 13.967 1.00 92.19 81 SER A N 1
ATOM 644 C CA . SER A 1 81 ? 2.199 -13.159 15.346 1.00 92.19 81 SER A CA 1
ATOM 645 C C . SER A 1 81 ? 2.016 -11.988 16.321 1.00 92.19 81 SER A C 1
ATOM 647 O O . SER A 1 81 ? 1.980 -12.208 17.530 1.00 92.19 81 SER A O 1
ATOM 649 N N . VAL A 1 82 ? 1.888 -10.755 15.815 1.00 93.06 82 VAL A N 1
ATOM 650 C CA . VAL A 1 82 ? 1.687 -9.550 16.638 1.00 93.06 82 VAL A CA 1
ATOM 651 C C . VAL A 1 82 ? 0.327 -8.884 16.438 1.00 93.06 82 VAL A C 1
ATOM 653 O O . VAL A 1 82 ? -0.002 -7.986 17.201 1.00 93.06 82 VAL A O 1
ATOM 656 N N . CYS A 1 83 ? -0.459 -9.310 15.447 1.00 92.12 83 CYS A N 1
ATOM 657 C CA . CYS A 1 83 ? -1.757 -8.718 15.100 1.00 92.12 83 CYS A CA 1
ATOM 658 C C . CYS A 1 83 ? -2.959 -9.566 15.541 1.00 92.12 83 CYS A C 1
ATOM 660 O O . CYS A 1 83 ? -4.054 -9.372 15.030 1.00 92.12 83 CYS A O 1
ATOM 662 N N . SER A 1 84 ? -2.774 -10.531 16.445 1.00 87.19 84 SER A N 1
ATOM 663 C CA . SER A 1 84 ? -3.789 -11.548 16.760 1.00 87.19 84 SER A CA 1
ATOM 664 C C . SER A 1 84 ? -5.096 -11.007 17.351 1.00 87.19 84 SER A C 1
ATOM 666 O O . SER A 1 84 ? -6.088 -11.724 17.357 1.00 87.19 84 SER A O 1
ATOM 668 N N . SER A 1 85 ? -5.097 -9.781 17.874 1.00 90.50 85 SER A N 1
ATOM 669 C CA . SER A 1 85 ? -6.257 -9.124 18.491 1.00 90.50 85 SER A CA 1
ATOM 670 C C . SER A 1 85 ? -6.883 -8.033 17.618 1.00 90.50 85 SER A C 1
ATOM 672 O O . SER A 1 85 ? -7.743 -7.296 18.095 1.00 90.50 85 SER A O 1
ATOM 674 N N . HIS A 1 86 ? -6.437 -7.879 16.370 1.00 93.00 86 HIS A N 1
ATOM 675 C CA . HIS A 1 86 ? -6.859 -6.791 15.487 1.00 93.00 86 HIS A CA 1
ATOM 676 C C . HIS A 1 86 ? -7.365 -7.338 14.157 1.00 93.00 86 HIS A C 1
ATOM 678 O O . HIS A 1 86 ? -6.974 -8.420 13.727 1.00 93.00 86 HIS A O 1
ATOM 684 N N . ASP A 1 87 ? -8.197 -6.558 13.470 1.00 93.94 87 ASP A N 1
ATOM 685 C CA . ASP A 1 87 ? -8.675 -6.913 12.137 1.00 93.94 87 ASP A CA 1
ATOM 686 C C . ASP A 1 87 ? -7.511 -6.894 11.141 1.00 93.94 87 ASP A C 1
ATOM 688 O O . ASP A 1 87 ? -6.954 -5.829 10.846 1.00 93.94 87 ASP A O 1
ATOM 692 N N . VAL A 1 88 ? -7.153 -8.054 10.588 1.00 94.25 88 VAL A N 1
ATOM 693 C CA . VAL A 1 88 ? -6.076 -8.167 9.600 1.00 94.25 88 VAL A CA 1
ATOM 694 C C . VAL A 1 88 ? -6.643 -8.406 8.209 1.00 94.25 88 VAL A C 1
ATOM 696 O O . VAL A 1 88 ? -7.343 -9.381 7.956 1.00 94.25 88 VAL A O 1
ATOM 699 N N . ILE A 1 89 ? -6.275 -7.535 7.276 1.00 93.88 89 ILE A N 1
ATOM 700 C CA . ILE A 1 89 ? -6.641 -7.615 5.865 1.00 93.88 89 ILE A CA 1
ATOM 701 C C . ILE A 1 89 ? -5.402 -7.933 5.034 1.00 93.88 89 ILE A C 1
ATOM 703 O O . ILE A 1 89 ? -4.332 -7.360 5.249 1.00 93.88 89 ILE A O 1
ATOM 707 N N . LEU A 1 90 ? -5.546 -8.808 4.045 1.00 91.81 90 LEU A N 1
ATOM 708 C CA . LEU A 1 90 ? -4.474 -9.139 3.112 1.00 91.81 90 LEU A CA 1
ATOM 709 C C . LEU A 1 90 ? -4.608 -8.339 1.811 1.00 91.81 90 LEU A C 1
ATOM 711 O O . LEU A 1 90 ? -5.617 -8.434 1.119 1.00 91.81 90 LEU A O 1
ATOM 715 N N . ASN A 1 91 ? -3.584 -7.570 1.443 1.00 88.75 91 ASN A N 1
ATOM 716 C CA . ASN A 1 91 ? -3.497 -6.926 0.135 1.00 88.75 91 ASN A CA 1
ATOM 717 C C . ASN A 1 91 ? -2.785 -7.845 -0.853 1.00 88.75 91 ASN A C 1
ATOM 719 O O . ASN A 1 91 ? -1.574 -8.038 -0.739 1.00 88.75 91 ASN A O 1
ATOM 723 N N . SER A 1 92 ? -3.542 -8.319 -1.840 1.00 80.94 92 SER A N 1
ATOM 724 C CA . SER A 1 92 ? -3.135 -9.095 -3.017 1.00 80.94 92 SER A CA 1
ATOM 725 C C . SER A 1 92 ? -3.845 -10.450 -3.069 1.00 80.94 92 SER A C 1
ATOM 727 O O . SER A 1 92 ? -3.606 -11.310 -2.221 1.00 80.94 92 SER A O 1
ATOM 729 N N . PRO A 1 93 ? -4.651 -10.683 -4.112 1.00 65.12 93 PRO A N 1
ATOM 730 C CA . PRO A 1 93 ? -5.349 -11.943 -4.319 1.00 65.12 93 PRO A CA 1
ATOM 731 C C . PRO A 1 93 ? -4.432 -13.058 -4.833 1.00 65.12 93 PRO A C 1
ATOM 733 O O . PRO A 1 93 ? -4.756 -14.225 -4.671 1.00 65.12 93 PRO A O 1
ATOM 736 N N . VAL A 1 94 ? -3.258 -12.723 -5.389 1.00 65.94 94 VAL A N 1
ATOM 737 C CA . VAL A 1 94 ? -2.268 -13.712 -5.874 1.00 65.94 94 VAL A CA 1
ATOM 738 C C . VAL A 1 94 ? -1.826 -14.658 -4.754 1.00 65.94 94 VAL A C 1
ATOM 740 O O . VAL A 1 94 ? -1.371 -15.766 -5.002 1.00 65.94 94 VAL A O 1
ATOM 743 N N . LEU A 1 95 ? -1.972 -14.230 -3.502 1.00 65.19 95 LEU A N 1
ATOM 744 C CA . LEU A 1 95 ? -1.619 -15.039 -2.349 1.00 65.19 95 LEU A CA 1
ATOM 745 C C . LEU A 1 95 ? -2.710 -16.007 -1.919 1.00 65.19 95 LEU A C 1
ATOM 747 O O . LEU A 1 95 ? -2.405 -16.916 -1.166 1.00 65.19 95 LEU A O 1
ATOM 751 N N . LEU A 1 96 ? -3.937 -15.855 -2.400 1.00 67.88 96 LEU A N 1
ATOM 752 C CA . LEU A 1 96 ? -5.046 -16.742 -2.050 1.00 67.88 96 LEU A CA 1
ATOM 753 C C . LEU A 1 96 ? -4.863 -18.107 -2.710 1.00 67.88 96 LEU A C 1
ATOM 755 O O . LEU A 1 96 ? -5.092 -19.126 -2.077 1.00 67.88 96 LEU A O 1
ATOM 759 N N . ASP A 1 97 ? -4.315 -18.126 -3.926 1.00 64.81 97 ASP A N 1
ATOM 760 C CA . ASP A 1 97 ? -3.917 -19.365 -4.602 1.00 64.81 97 ASP A CA 1
ATOM 761 C C . ASP A 1 97 ? -2.701 -20.035 -3.924 1.00 64.81 97 ASP A C 1
ATOM 763 O O . ASP A 1 97 ? -2.416 -21.209 -4.150 1.00 64.81 97 ASP A O 1
ATOM 767 N N . LEU A 1 98 ? -1.956 -19.291 -3.094 1.00 59.03 98 LEU A N 1
ATOM 768 C CA . LEU A 1 98 ? -0.721 -19.738 -2.435 1.00 59.03 98 LEU A CA 1
ATOM 769 C C . LEU A 1 98 ? -0.899 -20.040 -0.941 1.00 59.03 98 LEU A C 1
ATOM 771 O O . LEU A 1 98 ? 0.002 -20.623 -0.320 1.00 59.03 98 LEU A O 1
ATOM 775 N N . LEU A 1 99 ? -2.015 -19.617 -0.356 1.00 57.62 99 LEU A N 1
ATOM 776 C CA . LEU A 1 99 ? -2.327 -19.725 1.058 1.00 57.62 99 LEU A CA 1
ATOM 777 C C . LEU A 1 99 ? -3.610 -20.541 1.203 1.00 57.62 99 LEU A C 1
ATOM 779 O O . LEU A 1 99 ? -4.678 -20.101 0.793 1.00 57.62 99 LEU A O 1
ATOM 783 N N . GLU A 1 100 ? -3.525 -21.671 1.906 1.00 70.31 100 GLU A N 1
ATOM 784 C CA . GLU A 1 100 ? -4.602 -22.007 2.836 1.00 70.31 100 GLU A CA 1
ATOM 785 C C . GLU A 1 100 ? -4.720 -20.792 3.750 1.00 70.31 100 GLU A C 1
ATOM 787 O O . GLU A 1 100 ? -3.797 -20.491 4.515 1.00 70.31 100 GLU A O 1
ATOM 792 N N . ILE A 1 101 ? -5.746 -19.976 3.524 1.00 67.69 101 ILE A N 1
ATOM 793 C CA . ILE A 1 101 ? -5.825 -18.685 4.187 1.00 67.69 101 ILE A CA 1
ATOM 794 C C . ILE A 1 101 ? -5.895 -18.948 5.674 1.00 67.69 101 ILE A C 1
ATOM 796 O O . ILE A 1 101 ? -6.755 -19.674 6.169 1.00 67.69 101 ILE A O 1
ATOM 800 N N . ASP A 1 102 ? -4.956 -18.337 6.375 1.00 81.12 102 ASP A N 1
ATOM 801 C CA . ASP A 1 102 ? -4.958 -18.341 7.815 1.00 81.12 102 ASP A CA 1
ATOM 802 C C . ASP A 1 102 ? -6.276 -17.726 8.300 1.00 81.12 102 ASP A C 1
ATOM 804 O O . ASP A 1 102 ? -6.584 -16.576 7.976 1.00 81.12 102 ASP A O 1
ATOM 808 N N . SER A 1 103 ? -7.057 -18.480 9.073 1.00 86.31 103 SER A N 1
ATOM 809 C CA . SER A 1 103 ? -8.385 -18.065 9.542 1.00 86.31 103 SER A CA 1
ATOM 810 C C . SER A 1 103 ? -8.366 -16.785 10.389 1.00 86.31 103 SER A C 1
ATOM 812 O O . SER A 1 103 ? -9.418 -16.268 10.750 1.00 86.31 103 SER A O 1
ATOM 814 N N . ARG A 1 104 ? -7.179 -16.269 10.735 1.00 89.06 104 ARG A N 1
ATOM 815 C CA . ARG A 1 104 ? -6.986 -14.977 11.403 1.00 89.06 104 ARG A CA 1
ATOM 816 C C . ARG A 1 104 ? -7.198 -13.771 10.485 1.00 89.06 104 ARG A C 1
ATOM 818 O O . ARG A 1 104 ? -7.293 -12.654 10.988 1.00 89.06 104 ARG A O 1
ATOM 825 N N . PHE A 1 105 ? -7.231 -13.946 9.165 1.00 92.06 105 PHE A N 1
ATOM 826 C CA . PHE A 1 105 ? -7.577 -12.848 8.269 1.00 92.06 105 PHE A CA 1
ATOM 827 C C . PHE A 1 105 ? -9.067 -12.529 8.360 1.00 92.06 105 PHE A C 1
ATOM 829 O O . PHE A 1 105 ? -9.909 -13.410 8.260 1.00 92.06 105 PHE A O 1
ATOM 836 N N . THR A 1 106 ? -9.387 -11.245 8.488 1.00 94.50 106 THR A N 1
ATOM 837 C CA . THR A 1 106 ? -10.766 -10.744 8.526 1.00 94.50 106 THR A CA 1
ATOM 838 C C . THR A 1 106 ? -11.183 -10.095 7.211 1.00 94.50 106 THR A C 1
ATOM 840 O O . THR A 1 106 ? -12.323 -9.649 7.071 1.00 94.50 106 THR A O 1
ATOM 843 N N . GLY A 1 107 ? -10.281 -10.011 6.227 1.00 93.38 107 GLY A N 1
ATOM 844 C CA . GLY A 1 107 ? -10.603 -9.444 4.927 1.00 93.38 107 GLY A CA 1
ATOM 845 C C . GLY A 1 107 ? -9.502 -9.502 3.877 1.00 93.38 107 GLY A C 1
ATOM 846 O O . GLY A 1 107 ? -8.350 -9.854 4.134 1.00 93.38 107 GLY A O 1
ATOM 847 N N . ILE A 1 108 ? -9.875 -9.093 2.669 1.00 92.62 108 ILE 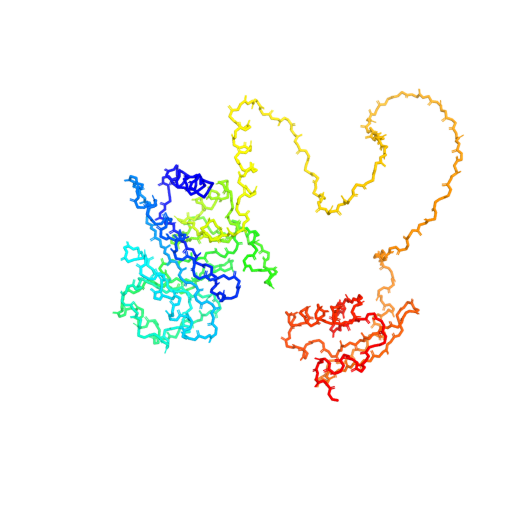A N 1
ATOM 848 C CA . ILE A 1 108 ? -9.030 -9.033 1.481 1.00 92.62 108 ILE A CA 1
ATOM 849 C C . ILE A 1 108 ? -9.122 -7.631 0.882 1.00 92.62 108 ILE A C 1
ATOM 851 O O . ILE A 1 108 ? -10.196 -7.035 0.773 1.00 92.62 108 ILE A O 1
ATOM 855 N N . HIS A 1 109 ? -7.975 -7.091 0.489 1.00 93.06 109 HIS A N 1
ATOM 856 C CA . HIS A 1 109 ? -7.866 -5.842 -0.242 1.00 93.06 109 HIS A CA 1
ATOM 857 C C . HIS A 1 109 ? -7.404 -6.089 -1.676 1.00 93.06 109 HIS A C 1
ATOM 859 O O . HIS A 1 109 ? -6.362 -6.704 -1.919 1.00 93.06 109 HIS A O 1
ATOM 865 N N . LEU A 1 110 ? -8.180 -5.575 -2.627 1.00 91.75 110 LEU A N 1
ATOM 866 C CA . LEU A 1 110 ? -7.924 -5.664 -4.054 1.00 91.75 110 LEU A CA 1
ATOM 867 C C . LEU A 1 110 ? -7.435 -4.320 -4.595 1.00 91.75 110 LEU A C 1
ATOM 869 O O . LEU A 1 110 ? -7.933 -3.249 -4.242 1.00 91.75 110 LEU A O 1
ATOM 873 N N . LYS A 1 111 ? -6.472 -4.379 -5.514 1.00 89.31 111 LYS A N 1
ATOM 874 C CA . LYS A 1 111 ? -6.099 -3.216 -6.325 1.00 89.31 111 LYS A CA 1
ATOM 875 C C . LYS A 1 111 ? -7.259 -2.880 -7.263 1.00 89.31 111 LYS A C 1
ATOM 877 O O . LYS A 1 111 ? -8.002 -3.768 -7.663 1.00 89.31 111 LYS A O 1
ATOM 882 N N . GLU A 1 112 ? -7.381 -1.614 -7.650 1.00 87.56 112 GLU A N 1
ATOM 883 C CA . GLU A 1 112 ? -8.460 -1.143 -8.532 1.00 87.56 112 GLU A CA 1
ATOM 884 C C . GLU A 1 112 ? -8.559 -1.971 -9.820 1.00 87.56 112 GLU A C 1
ATOM 886 O O . GLU A 1 112 ? -9.634 -2.409 -10.207 1.00 87.56 112 GLU A O 1
ATOM 891 N N . THR A 1 113 ? -7.411 -2.262 -10.434 1.00 86.69 113 THR A N 1
ATOM 892 C CA . THR A 1 113 ? -7.312 -3.005 -11.696 1.00 86.69 113 THR A CA 1
ATOM 893 C C . THR A 1 113 ? -7.627 -4.493 -11.567 1.00 86.69 113 THR A C 1
ATOM 895 O O . THR A 1 113 ? -7.579 -5.209 -12.564 1.00 86.69 113 THR A O 1
ATOM 898 N N . TYR A 1 114 ? -7.847 -4.993 -10.353 1.00 87.31 114 TYR A N 1
ATOM 899 C CA . TYR A 1 114 ? -8.093 -6.404 -10.129 1.00 87.31 114 TYR A CA 1
ATOM 900 C C . TYR A 1 114 ? -9.594 -6.678 -10.085 1.00 87.31 114 TYR A C 1
ATOM 902 O O . TYR A 1 114 ? -10.302 -6.192 -9.204 1.00 87.31 114 TYR A O 1
ATOM 910 N N . VAL A 1 115 ? -10.058 -7.500 -11.023 1.00 87.75 115 VAL A N 1
ATOM 911 C CA . VAL A 1 115 ? -11.429 -8.008 -11.052 1.00 87.75 115 VAL A CA 1
ATOM 912 C C . VAL A 1 115 ? -11.446 -9.354 -10.322 1.00 87.75 115 VAL A C 1
ATOM 914 O O . VAL A 1 115 ? -10.757 -10.276 -10.767 1.00 87.75 115 VAL A O 1
ATOM 917 N N . PRO A 1 116 ? -12.179 -9.493 -9.202 1.00 86.56 116 PRO A N 1
ATOM 918 C CA . PRO A 1 116 ? -12.234 -10.753 -8.474 1.00 86.56 116 PRO A CA 1
ATOM 919 C C . PRO A 1 116 ? -12.912 -11.841 -9.308 1.00 86.56 116 PRO A C 1
ATOM 921 O O . PRO A 1 116 ? -13.949 -11.609 -9.929 1.00 86.56 116 PRO A O 1
ATOM 924 N N . SER A 1 117 ? -12.325 -13.040 -9.315 1.00 88.69 117 SER A N 1
ATOM 925 C CA . SER A 1 117 ? -12.945 -14.202 -9.951 1.00 88.69 117 SER A CA 1
ATOM 926 C C . SER A 1 117 ? -14.192 -14.646 -9.168 1.00 88.69 117 SER A C 1
ATOM 928 O O . SER A 1 117 ? -14.265 -14.424 -7.955 1.00 88.69 117 SER A O 1
ATOM 930 N N . PRO A 1 118 ? -15.163 -15.324 -9.807 1.00 90.50 118 PRO A N 1
ATOM 931 C CA . PRO A 1 118 ? -16.313 -15.886 -9.097 1.00 90.50 118 PRO A CA 1
ATOM 932 C C . PRO A 1 118 ? -15.915 -16.816 -7.942 1.00 90.50 118 PRO A C 1
ATOM 934 O O . PRO A 1 118 ? -16.522 -16.763 -6.877 1.00 90.50 118 PRO A O 1
ATOM 937 N N . SER A 1 119 ? -14.856 -17.616 -8.119 1.00 88.25 119 SER A N 1
ATOM 938 C CA . SER A 1 119 ? -14.331 -18.502 -7.072 1.00 88.25 119 SER A CA 1
ATOM 939 C C . SER A 1 119 ? -13.812 -17.727 -5.862 1.00 88.25 119 SER A C 1
ATOM 941 O O . SER A 1 119 ? -14.057 -18.128 -4.730 1.00 88.25 119 SER A O 1
ATOM 943 N N . LEU A 1 120 ? -13.140 -16.593 -6.091 1.00 87.00 120 LEU A N 1
ATOM 944 C CA . LEU A 1 120 ? -12.688 -15.717 -5.017 1.00 87.00 120 LEU A CA 1
ATOM 945 C C . LEU A 1 120 ? -13.870 -15.089 -4.269 1.00 87.00 120 LEU A C 1
ATOM 947 O O . LEU A 1 120 ? -13.886 -15.080 -3.044 1.00 87.00 120 LEU A O 1
ATOM 951 N N . LEU A 1 121 ? -14.868 -14.574 -4.989 1.00 89.50 121 LEU A N 1
ATOM 952 C CA . LEU A 1 121 ? -16.054 -13.991 -4.355 1.00 89.50 121 LEU A CA 1
ATOM 953 C C . LEU A 1 121 ? -16.805 -15.019 -3.507 1.00 89.50 121 LEU A C 1
ATOM 955 O O . LEU A 1 121 ? -17.163 -14.719 -2.373 1.00 89.50 121 LEU A O 1
ATOM 959 N N . LYS A 1 122 ? -16.973 -16.239 -4.028 1.00 90.25 122 LYS A N 1
ATOM 960 C CA . LYS A 1 122 ? -17.559 -17.356 -3.285 1.00 90.25 122 LYS A CA 1
ATOM 961 C C . LYS A 1 122 ? -16.756 -17.668 -2.021 1.00 90.25 122 LYS A C 1
ATOM 963 O O . LYS A 1 122 ? -17.333 -17.777 -0.950 1.00 90.25 122 LYS A O 1
ATOM 968 N N . TYR A 1 123 ? -15.432 -17.748 -2.134 1.00 88.25 123 TYR A N 1
ATOM 969 C CA . TYR A 1 123 ? -14.562 -17.991 -0.988 1.00 88.25 123 TYR A CA 1
ATOM 970 C C . TYR A 1 123 ? -14.698 -16.896 0.086 1.00 88.25 123 TYR A C 1
ATOM 972 O O . TYR A 1 123 ? -14.770 -17.194 1.276 1.00 88.25 123 TYR A O 1
ATOM 980 N N . ILE A 1 124 ? -14.731 -15.625 -0.328 1.00 89.88 124 ILE A N 1
ATOM 981 C CA . ILE A 1 124 ? -14.920 -14.477 0.569 1.00 89.88 124 ILE A CA 1
ATOM 982 C C . ILE A 1 124 ? -16.238 -14.603 1.335 1.00 89.88 124 ILE A C 1
ATOM 984 O O . ILE A 1 124 ? -16.244 -14.397 2.546 1.00 89.88 124 ILE A O 1
ATOM 988 N N . ASP A 1 125 ? -17.318 -14.957 0.641 1.00 91.31 125 ASP A N 1
ATOM 989 C CA . ASP A 1 125 ? -18.653 -15.130 1.218 1.00 91.31 125 ASP A CA 1
ATOM 990 C C . ASP A 1 125 ? -18.699 -16.309 2.206 1.00 91.31 125 ASP A C 1
ATOM 992 O O . ASP A 1 125 ? -19.069 -16.138 3.365 1.00 91.31 125 ASP A O 1
ATOM 996 N N . GLU A 1 126 ? -18.197 -17.481 1.799 1.00 92.25 126 GLU A N 1
ATOM 997 C CA . GLU A 1 126 ? -18.157 -18.699 2.626 1.00 92.25 126 GLU A CA 1
ATOM 998 C C . GLU A 1 126 ? -17.344 -18.528 3.920 1.00 92.25 126 GLU A C 1
ATOM 1000 O O . GLU A 1 126 ? -17.622 -19.193 4.917 1.00 92.25 126 GLU A O 1
ATOM 1005 N N . ASN A 1 127 ? -16.356 -17.629 3.919 1.00 90.06 127 ASN A N 1
ATOM 1006 C CA . ASN A 1 127 ? -15.498 -17.349 5.073 1.00 90.06 127 ASN A CA 1
ATOM 1007 C C . ASN A 1 127 ? -15.843 -16.025 5.776 1.00 90.06 127 ASN A C 1
ATOM 1009 O O . ASN A 1 127 ? -15.107 -15.605 6.669 1.00 90.06 127 ASN A O 1
ATOM 1013 N N . ASN A 1 128 ? -16.942 -15.363 5.389 1.00 92.88 128 ASN A N 1
ATOM 1014 C CA . ASN A 1 128 ? -17.389 -14.084 5.948 1.00 92.88 128 ASN A CA 1
ATOM 1015 C C . ASN A 1 128 ? -16.270 -13.017 5.997 1.00 92.88 128 ASN A C 1
ATOM 1017 O O . ASN A 1 128 ? -16.072 -12.322 6.998 1.00 92.88 128 ASN A O 1
ATOM 1021 N N . LEU A 1 129 ? -15.484 -12.923 4.921 1.00 92.19 129 LEU A N 1
ATOM 1022 C CA . LEU A 1 129 ? -14.352 -12.006 4.828 1.00 92.19 129 LEU A CA 1
ATOM 1023 C C . LEU A 1 129 ? -14.785 -10.626 4.327 1.00 92.19 129 LEU A C 1
ATOM 1025 O O . LEU A 1 129 ? -15.548 -10.481 3.374 1.00 92.19 129 LEU A O 1
ATOM 1029 N N . ASN A 1 130 ? -14.192 -9.575 4.893 1.00 93.12 130 ASN A N 1
ATOM 1030 C CA . ASN A 1 130 ? -14.377 -8.223 4.385 1.00 93.12 130 ASN A CA 1
ATOM 1031 C C . ASN A 1 130 ? -13.649 -8.041 3.051 1.00 93.12 130 ASN A C 1
ATOM 1033 O O . ASN A 1 130 ? -12.422 -8.058 2.989 1.00 93.12 130 ASN A O 1
ATOM 1037 N N . LEU A 1 131 ? -14.390 -7.764 1.986 1.00 93.00 131 LEU A N 1
ATOM 1038 C CA . LEU A 1 131 ? -13.825 -7.345 0.707 1.00 93.00 131 LEU A CA 1
ATOM 1039 C C . LEU A 1 131 ? -13.644 -5.826 0.644 1.00 93.00 131 LEU A C 1
ATOM 1041 O O . LEU A 1 131 ? -14.603 -5.073 0.809 1.00 93.00 131 LEU A O 1
ATOM 1045 N N . SER A 1 132 ? -12.439 -5.377 0.305 1.00 93.88 132 SER A N 1
ATOM 1046 C CA . SER A 1 132 ? -12.158 -3.980 -0.017 1.00 93.88 132 SER A CA 1
ATOM 1047 C C . SER A 1 132 ? -11.439 -3.814 -1.340 1.00 93.88 132 SER A C 1
ATOM 1049 O O . SER A 1 132 ? -10.721 -4.708 -1.782 1.00 93.88 132 SER A O 1
ATOM 1051 N N . GLN A 1 133 ? -11.597 -2.646 -1.958 1.00 92.62 133 GLN A N 1
ATOM 1052 C CA . GLN A 1 133 ? -10.965 -2.336 -3.238 1.00 92.62 133 GLN A CA 1
ATOM 1053 C C . GLN A 1 133 ? -10.400 -0.915 -3.245 1.00 92.62 133 GLN A C 1
ATOM 1055 O O . GLN A 1 133 ? -10.955 -0.008 -2.621 1.00 92.62 133 GLN A O 1
ATOM 1060 N N . SER A 1 134 ? -9.255 -0.733 -3.903 1.00 91.69 134 SER A N 1
ATOM 1061 C CA . SER A 1 134 ? -8.726 0.599 -4.204 1.00 91.69 134 SER A CA 1
ATOM 1062 C C . SER A 1 134 ? -9.568 1.258 -5.295 1.00 91.69 134 SER A C 1
ATOM 1064 O O . SER A 1 134 ? -9.991 0.577 -6.225 1.00 91.69 134 SER A O 1
ATOM 1066 N N . SER A 1 135 ? -9.753 2.571 -5.222 1.00 90.12 135 SER A N 1
ATOM 1067 C CA . SER A 1 135 ? -10.429 3.352 -6.258 1.00 90.12 135 SER A CA 1
ATOM 1068 C C . SER A 1 135 ? -9.691 4.659 -6.530 1.00 90.12 135 SER A C 1
ATOM 1070 O O . SER A 1 135 ? -9.220 5.324 -5.598 1.00 90.12 135 SER A O 1
ATOM 1072 N N . HIS A 1 136 ? -9.617 5.004 -7.814 1.00 86.69 136 HIS A N 1
ATOM 1073 C CA . HIS A 1 136 ? -9.041 6.224 -8.344 1.00 86.69 136 HIS A CA 1
ATOM 1074 C C . HIS A 1 136 ? -10.133 7.009 -9.097 1.00 86.69 136 HIS A C 1
ATOM 1076 O O . HIS A 1 136 ? -10.479 6.730 -10.242 1.00 86.69 136 HIS A O 1
ATOM 1082 N N . GLY A 1 137 ? -10.738 7.993 -8.427 1.00 80.12 137 GLY A N 1
ATOM 1083 C CA . GLY A 1 137 ? -11.702 8.924 -9.035 1.00 80.12 137 GLY A CA 1
ATOM 1084 C C . GLY A 1 137 ? -13.185 8.521 -9.068 1.00 80.12 137 GLY A C 1
ATOM 1085 O O . GLY A 1 137 ? -14.023 9.414 -9.168 1.00 80.12 137 GLY A O 1
ATOM 1086 N N . SER A 1 138 ? -13.556 7.243 -8.938 1.00 82.38 138 SER A N 1
ATOM 1087 C CA . SER A 1 138 ? -14.976 6.839 -8.857 1.00 82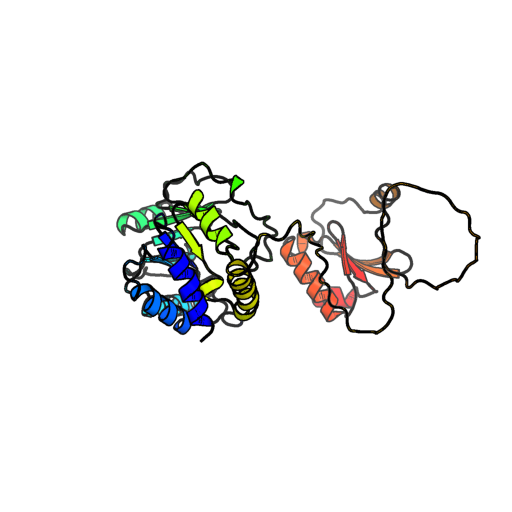.38 138 SER A CA 1
ATOM 1088 C C . SER A 1 138 ? -15.184 5.619 -7.972 1.00 82.38 138 SER A C 1
ATOM 1090 O O . SER A 1 138 ? -14.382 4.689 -8.019 1.00 82.38 138 SER A O 1
ATOM 1092 N N . LEU A 1 139 ? -16.246 5.612 -7.159 1.00 81.69 139 LEU A N 1
ATOM 1093 C CA . LEU A 1 139 ? -16.534 4.478 -6.278 1.00 81.69 139 LEU A CA 1
ATOM 1094 C C . LEU A 1 139 ? -16.653 3.183 -7.099 1.00 81.69 139 LEU A C 1
ATOM 1096 O O . LEU A 1 139 ? -17.258 3.208 -8.175 1.00 81.69 139 LEU A O 1
ATOM 1100 N N . PRO A 1 140 ? -16.078 2.068 -6.618 1.00 78.50 140 PRO A N 1
ATOM 1101 C CA . PRO A 1 140 ? -16.154 0.800 -7.326 1.00 78.50 140 PRO A CA 1
ATOM 1102 C C . PRO A 1 140 ? -17.620 0.378 -7.496 1.00 78.50 140 PRO A C 1
ATOM 1104 O O . PRO A 1 140 ? -18.445 0.582 -6.606 1.00 78.50 140 PRO A O 1
ATOM 1107 N N . SER A 1 141 ? -17.944 -0.207 -8.651 1.00 72.44 141 SER A N 1
ATOM 1108 C CA . SER A 1 141 ? -19.290 -0.711 -8.961 1.00 72.44 141 SER A CA 1
ATOM 1109 C C . SER A 1 141 ? -19.620 -2.022 -8.243 1.00 72.44 141 SER A C 1
ATOM 1111 O O . SER A 1 141 ? -20.785 -2.387 -8.108 1.00 72.44 141 SER A O 1
ATOM 1113 N N . THR A 1 142 ? -18.595 -2.739 -7.791 1.00 72.00 142 THR A N 1
ATOM 1114 C CA . THR A 1 142 ? -18.687 -3.956 -6.987 1.00 72.00 142 THR A CA 1
ATOM 1115 C C . THR A 1 142 ? -19.108 -3.630 -5.557 1.00 72.00 142 THR A C 1
ATOM 1117 O O . THR A 1 142 ? -18.629 -2.668 -4.954 1.00 72.00 142 THR A O 1
ATOM 1120 N N . SER A 1 143 ? -19.976 -4.468 -4.981 1.00 80.12 143 SER A N 1
ATOM 1121 C CA . SER A 1 143 ? -20.352 -4.392 -3.568 1.00 80.12 143 SER A CA 1
ATOM 1122 C C . SER A 1 143 ? -19.133 -4.700 -2.695 1.00 80.12 143 SER A C 1
ATOM 1124 O O . SER A 1 143 ? -18.824 -5.854 -2.399 1.00 80.12 143 SER A O 1
ATOM 1126 N N . THR A 1 144 ? -18.392 -3.660 -2.326 1.00 85.56 144 THR A N 1
ATOM 1127 C CA . THR A 1 144 ? -17.281 -3.752 -1.380 1.00 85.56 144 THR A CA 1
ATOM 1128 C C . THR A 1 144 ? -17.773 -3.401 0.017 1.00 85.56 144 THR A C 1
ATOM 1130 O O . THR A 1 144 ? -18.653 -2.559 0.190 1.00 85.56 144 THR A O 1
ATOM 1133 N N . HIS A 1 145 ? -17.190 -4.036 1.031 1.00 92.00 145 HIS A N 1
ATOM 1134 C CA . HIS A 1 145 ? -17.458 -3.700 2.426 1.00 92.00 145 HIS A CA 1
ATOM 1135 C C . HIS A 1 145 ? -16.876 -2.329 2.766 1.00 92.00 145 HIS A C 1
ATOM 1137 O O . HIS A 1 145 ? -17.473 -1.587 3.538 1.00 92.00 145 HIS A O 1
ATOM 1143 N N . PHE A 1 146 ? -15.721 -1.984 2.186 1.00 91.12 146 PHE A N 1
ATOM 1144 C CA . PHE A 1 146 ? -15.157 -0.638 2.228 1.00 91.12 146 PHE A CA 1
ATOM 1145 C C . PHE A 1 146 ? -14.246 -0.358 1.028 1.00 91.12 146 PHE A C 1
ATOM 1147 O O . PHE A 1 146 ? -13.660 -1.262 0.434 1.00 91.12 146 PHE A O 1
ATOM 1154 N N . THR A 1 147 ? -14.090 0.918 0.692 1.00 91.88 147 THR A N 1
ATOM 1155 C CA . THR A 1 147 ? -13.255 1.390 -0.417 1.00 91.88 147 THR A CA 1
ATOM 1156 C C . THR A 1 147 ? -12.061 2.177 0.115 1.00 91.88 147 THR A C 1
ATOM 1158 O O . THR A 1 147 ? -12.209 3.065 0.959 1.00 91.88 147 THR A O 1
ATOM 1161 N N . LEU A 1 148 ? -10.865 1.868 -0.395 1.00 92.31 148 LEU A N 1
ATOM 1162 C CA . LEU A 1 148 ? -9.678 2.694 -0.176 1.00 92.31 148 LEU A CA 1
ATOM 1163 C C . LEU A 1 148 ? -9.570 3.696 -1.318 1.00 92.31 148 LEU A C 1
ATOM 1165 O O . LEU A 1 148 ? -9.208 3.341 -2.437 1.00 92.31 148 LEU A O 1
ATOM 1169 N N . MET A 1 149 ? -9.890 4.952 -1.038 1.00 91.25 149 MET A N 1
ATOM 1170 C CA . MET A 1 149 ? -9.763 6.004 -2.041 1.00 91.25 149 MET A CA 1
ATOM 1171 C C . MET A 1 149 ? -8.303 6.418 -2.132 1.00 91.25 149 MET A C 1
ATOM 1173 O O . MET A 1 149 ? -7.715 6.696 -1.087 1.00 91.25 149 MET A O 1
ATOM 1177 N N . GLY A 1 150 ? -7.772 6.422 -3.360 1.00 83.38 150 GLY A N 1
ATOM 1178 C CA . GLY A 1 150 ? -6.361 6.429 -3.748 1.00 83.38 150 GLY A CA 1
ATOM 1179 C C . GLY A 1 150 ? -5.457 7.494 -3.119 1.00 83.38 150 GLY A C 1
ATOM 1180 O O . GLY A 1 150 ? -5.513 7.803 -1.938 1.00 83.38 150 GLY A O 1
ATOM 1181 N N . THR A 1 151 ? -4.495 8.018 -3.873 1.00 87.94 151 THR A N 1
ATOM 1182 C CA . THR A 1 151 ? -3.466 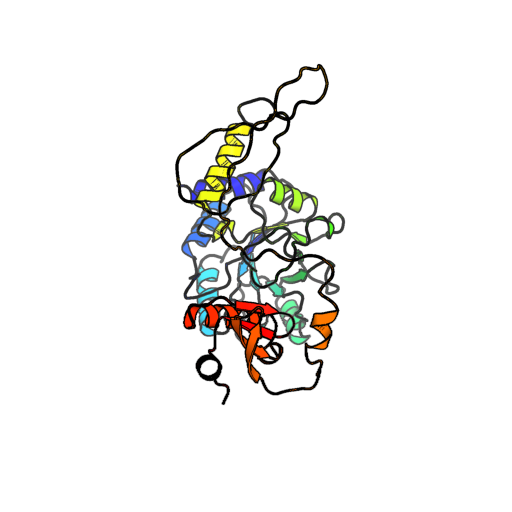8.896 -3.290 1.00 87.94 151 THR A CA 1
ATOM 1183 C C . THR A 1 151 ? -4.033 10.296 -3.012 1.00 87.94 151 THR A C 1
ATOM 1185 O O . THR A 1 151 ? -4.065 11.137 -3.909 1.00 87.94 151 THR A O 1
ATOM 1188 N N . MET A 1 152 ? -4.443 10.567 -1.765 1.00 89.50 152 MET A N 1
ATOM 1189 C CA . MET A 1 152 ? -5.028 11.858 -1.354 1.00 89.50 152 MET A CA 1
ATOM 1190 C C . MET A 1 152 ? -4.026 13.014 -1.426 1.00 89.50 152 MET A C 1
ATOM 1192 O O . MET A 1 152 ? -4.377 14.141 -1.772 1.00 89.50 152 MET A O 1
ATOM 1196 N N . TYR A 1 153 ? -2.764 12.735 -1.108 1.00 88.88 153 TYR A N 1
ATOM 1197 C CA . TYR A 1 153 ? -1.668 13.701 -1.108 1.00 88.88 153 TYR A CA 1
ATOM 1198 C C . TYR A 1 153 ? -0.397 13.082 -1.700 1.00 88.88 153 TYR A C 1
ATOM 1200 O O . TYR A 1 153 ? -0.257 11.859 -1.693 1.00 88.88 153 TYR A O 1
ATOM 1208 N N . PRO A 1 154 ? 0.585 13.888 -2.151 1.00 85.06 154 PRO A N 1
ATOM 1209 C CA . PRO A 1 154 ? 1.839 13.365 -2.684 1.00 85.06 154 PRO A CA 1
ATOM 1210 C C . PRO A 1 154 ? 2.520 12.374 -1.730 1.00 85.06 154 PRO A C 1
ATOM 1212 O O . PRO A 1 154 ? 2.872 12.706 -0.589 1.00 85.06 154 PRO A O 1
ATOM 1215 N N . THR A 1 155 ? 2.744 11.155 -2.217 1.00 78.50 155 THR A N 1
ATOM 1216 C CA . THR A 1 155 ? 3.399 10.081 -1.469 1.00 78.50 155 THR A CA 1
ATOM 1217 C C . THR A 1 155 ? 4.691 9.650 -2.150 1.00 78.50 155 THR A C 1
ATOM 1219 O O . THR A 1 155 ? 4.762 9.556 -3.370 1.00 78.50 155 THR A O 1
ATOM 1222 N N . LEU A 1 156 ? 5.713 9.351 -1.346 1.00 71.12 156 LEU A N 1
ATOM 1223 C CA . LEU A 1 156 ? 6.962 8.752 -1.827 1.00 71.12 156 LEU A CA 1
ATOM 1224 C C . LEU A 1 156 ? 6.845 7.233 -2.002 1.00 71.12 156 LEU A C 1
ATOM 1226 O O . LEU A 1 156 ? 7.762 6.613 -2.520 1.00 71.12 156 LEU A O 1
ATOM 1230 N N . SER A 1 157 ? 5.737 6.627 -1.562 1.00 66.00 157 SER A N 1
ATOM 1231 C CA . SER A 1 157 ? 5.527 5.177 -1.637 1.00 66.00 157 SER A CA 1
ATOM 1232 C C . SER A 1 157 ? 5.275 4.662 -3.055 1.00 66.00 157 SER A C 1
ATOM 1234 O O . SER A 1 157 ? 5.359 3.461 -3.278 1.00 66.00 157 SER A O 1
ATOM 1236 N N . HIS A 1 158 ? 4.967 5.553 -4.001 1.00 66.44 158 HIS A N 1
ATOM 1237 C CA . HIS A 1 158 ? 4.731 5.220 -5.406 1.00 66.44 158 HIS A CA 1
ATOM 1238 C C . HIS A 1 158 ? 5.437 6.230 -6.327 1.00 66.44 158 HIS A C 1
ATOM 1240 O O . HIS A 1 158 ? 4.767 6.983 -7.035 1.00 66.44 158 HIS A O 1
ATOM 1246 N N . PRO A 1 159 ? 6.783 6.280 -6.326 1.00 55.44 159 PRO A N 1
ATOM 1247 C CA . PRO A 1 159 ? 7.526 7.251 -7.129 1.00 55.44 159 PRO A CA 1
ATOM 1248 C C . PRO A 1 159 ? 7.370 6.990 -8.634 1.00 55.44 159 PRO A C 1
ATOM 1250 O O . PRO A 1 159 ? 7.445 7.917 -9.433 1.00 55.44 159 PRO A O 1
ATOM 1253 N N . GLU A 1 160 ? 7.107 5.739 -9.015 1.00 49.38 160 GLU A N 1
ATOM 1254 C CA . GLU A 1 160 ? 7.033 5.301 -10.411 1.00 49.38 160 GLU A CA 1
ATOM 1255 C C . GLU A 1 160 ? 5.711 5.630 -11.097 1.00 49.38 160 GLU A C 1
ATOM 1257 O O . GLU A 1 160 ? 5.658 5.686 -12.323 1.00 49.38 160 GLU A O 1
ATOM 1262 N N . LYS A 1 161 ? 4.629 5.856 -10.341 1.00 54.34 161 LYS A N 1
ATOM 1263 C CA . LYS A 1 161 ? 3.306 5.981 -10.961 1.00 54.34 161 LYS A CA 1
ATOM 1264 C C . LYS A 1 161 ? 3.012 7.351 -11.548 1.00 54.34 161 LYS A C 1
ATOM 1266 O O . LYS A 1 161 ? 2.035 7.457 -12.277 1.00 54.34 161 LYS A O 1
ATOM 1271 N N . GLY A 1 162 ? 3.784 8.397 -11.236 1.00 53.75 162 GLY A N 1
ATOM 1272 C CA . GLY A 1 162 ? 3.471 9.763 -11.682 1.00 53.75 162 GLY A CA 1
ATOM 1273 C C . GLY A 1 162 ? 2.029 10.194 -11.372 1.00 53.75 162 GLY A C 1
ATOM 1274 O O . GLY A 1 162 ? 1.550 11.173 -11.938 1.00 53.75 162 GLY A O 1
ATOM 1275 N N . SER A 1 163 ? 1.325 9.451 -10.508 1.00 59.72 163 SER A N 1
ATOM 1276 C CA . SER A 1 163 ? -0.092 9.628 -10.259 1.00 59.72 163 SER A CA 1
ATOM 1277 C C . SER A 1 163 ? -0.214 10.913 -9.474 1.00 59.72 163 SER A C 1
ATOM 1279 O O . SER A 1 163 ? 0.166 10.976 -8.299 1.00 59.72 163 SER A O 1
ATOM 1281 N N . THR A 1 164 ? -0.673 11.954 -10.158 1.00 74.81 164 THR A N 1
ATOM 1282 C CA . THR A 1 164 ? -1.071 13.202 -9.528 1.00 74.81 164 THR A CA 1
ATOM 1283 C C . THR A 1 164 ? -2.018 12.861 -8.384 1.00 74.81 164 THR A C 1
ATOM 1285 O O . THR A 1 164 ? -2.947 12.081 -8.604 1.00 74.81 164 THR A O 1
ATOM 1288 N N . PRO A 1 165 ? -1.783 13.380 -7.167 1.00 82.62 165 PRO A N 1
ATOM 1289 C CA . PRO A 1 165 ? -2.726 13.195 -6.080 1.00 82.62 165 PRO A CA 1
ATOM 1290 C C . PRO A 1 165 ? -4.103 13.632 -6.557 1.00 82.62 165 PRO A C 1
ATOM 1292 O O . PRO A 1 165 ? -4.249 14.728 -7.097 1.00 82.62 165 PRO A O 1
ATOM 1295 N N . GLU A 1 166 ? -5.096 12.779 -6.364 1.00 82.44 166 GLU A N 1
ATOM 1296 C CA . GLU A 1 166 ? -6.463 13.074 -6.801 1.00 82.44 166 GLU A CA 1
ATOM 1297 C C . GLU A 1 166 ? -7.097 14.156 -5.926 1.00 82.44 166 GLU A C 1
ATOM 1299 O O . GLU A 1 166 ? -8.008 14.872 -6.341 1.00 82.44 166 GLU A O 1
ATOM 1304 N N . GLY A 1 167 ? -6.560 14.303 -4.713 1.00 85.31 167 GLY A N 1
ATOM 1305 C CA . GLY A 1 167 ? -7.039 15.243 -3.724 1.00 85.31 167 GLY A CA 1
ATOM 1306 C C . GLY A 1 167 ? -8.396 14.846 -3.156 1.00 85.31 167 GLY A C 1
ATOM 1307 O O . GLY A 1 167 ? -9.024 13.860 -3.524 1.00 85.31 167 GLY A O 1
ATOM 1308 N N . LEU A 1 168 ? -8.880 15.663 -2.229 1.00 85.25 168 LEU A N 1
ATOM 1309 C CA . LEU A 1 168 ? -10.171 15.446 -1.578 1.00 85.25 168 LEU A CA 1
ATOM 1310 C C . LEU A 1 168 ? -11.363 15.827 -2.466 1.00 85.25 168 LEU A C 1
ATOM 1312 O O . LEU A 1 168 ? -12.507 15.588 -2.085 1.00 85.25 168 LEU A O 1
ATOM 1316 N N . SER A 1 169 ? -11.136 16.492 -3.600 1.00 85.44 169 SER A N 1
ATOM 1317 C CA . SER A 1 169 ? -12.191 16.999 -4.488 1.00 85.44 169 SER A CA 1
ATOM 1318 C C . SER A 1 169 ? -12.944 15.900 -5.227 1.00 85.44 169 SER A C 1
ATOM 1320 O O . SER A 1 169 ? -14.090 16.122 -5.594 1.00 85.44 169 SER A O 1
ATOM 1322 N N . ILE A 1 170 ? -12.329 14.732 -5.415 1.00 83.00 170 ILE A N 1
ATOM 1323 C CA . ILE A 1 170 ? -12.945 13.607 -6.128 1.00 83.00 170 ILE A CA 1
ATOM 1324 C C . ILE A 1 170 ? -13.930 12.803 -5.271 1.00 83.00 170 ILE A C 1
ATOM 1326 O O . ILE A 1 170 ? -14.670 11.973 -5.788 1.00 83.00 170 ILE A O 1
ATOM 1330 N N . LEU A 1 171 ? -13.933 13.022 -3.954 1.00 81.56 171 LEU A N 1
ATOM 1331 C CA . LEU A 1 171 ? -14.808 12.292 -3.049 1.00 81.56 171 LEU A CA 1
ATOM 1332 C C . LEU A 1 171 ? -16.228 12.860 -3.124 1.00 81.56 171 LEU A C 1
ATOM 1334 O O . LEU A 1 171 ? -16.391 14.074 -2.932 1.00 81.56 171 LEU A O 1
ATOM 1338 N N . PRO A 1 172 ? -17.258 12.015 -3.318 1.00 77.12 172 PRO A N 1
ATOM 1339 C CA . PRO A 1 172 ? -18.629 12.452 -3.110 1.00 77.12 172 PRO A CA 1
ATOM 1340 C C . PRO A 1 172 ? -18.827 12.874 -1.640 1.00 77.12 172 PRO A C 1
ATOM 1342 O O . PRO A 1 172 ? -18.021 12.518 -0.773 1.00 77.12 172 PRO A O 1
ATOM 1345 N N . PRO A 1 173 ? -19.873 13.651 -1.316 1.00 77.06 173 PRO A N 1
ATOM 1346 C CA . PRO A 1 173 ? -20.136 14.055 0.061 1.00 77.06 173 PRO A CA 1
ATOM 1347 C C . PRO A 1 173 ? -20.413 12.832 0.951 1.00 77.06 173 PRO A C 1
ATOM 1349 O O . PRO A 1 173 ? -21.431 12.172 0.780 1.00 77.06 173 PRO A O 1
ATOM 1352 N N . LYS A 1 174 ? -19.514 12.559 1.910 1.00 73.75 174 LYS A N 1
ATOM 1353 C CA . LYS A 1 174 ? -19.626 11.502 2.938 1.00 73.75 174 LYS A CA 1
ATOM 1354 C C . LYS A 1 174 ? -20.024 10.125 2.377 1.00 73.75 174 LYS A C 1
ATOM 1356 O O . LYS A 1 174 ? -21.094 9.615 2.709 1.00 73.75 174 LYS A O 1
ATOM 1361 N N . PRO A 1 175 ? -19.176 9.501 1.548 1.00 80.31 175 PRO A N 1
ATOM 1362 C CA . PRO A 1 175 ? -19.420 8.137 1.139 1.00 80.31 175 PRO A CA 1
ATOM 1363 C C . PRO A 1 175 ? -19.263 7.212 2.351 1.00 80.31 175 PRO A C 1
ATOM 1365 O O . PRO A 1 175 ? -18.270 7.285 3.081 1.00 80.31 175 PRO A O 1
ATOM 1368 N N . ASN A 1 176 ? -20.250 6.343 2.557 1.00 83.62 176 ASN A N 1
ATOM 1369 C CA . ASN A 1 176 ? -20.158 5.296 3.566 1.00 83.62 176 ASN A CA 1
ATOM 1370 C C . ASN A 1 176 ? -19.004 4.350 3.217 1.00 83.62 176 ASN A C 1
ATOM 1372 O O . ASN A 1 176 ? -18.736 4.078 2.046 1.00 83.62 176 ASN A O 1
ATOM 1376 N N . ASN A 1 177 ? -18.338 3.838 4.244 1.00 89.12 177 ASN A N 1
ATOM 1377 C CA . ASN A 1 177 ? -17.262 2.863 4.161 1.00 89.12 177 ASN A CA 1
ATOM 1378 C C . ASN A 1 177 ? -16.075 3.294 3.288 1.00 89.12 177 ASN A C 1
ATOM 1380 O O . ASN A 1 177 ? -15.435 2.465 2.641 1.00 89.12 177 ASN A O 1
ATOM 1384 N N . VAL A 1 178 ? -15.749 4.586 3.258 1.00 92.38 178 VAL A N 1
ATOM 1385 C CA . VAL A 1 178 ? -14.563 5.085 2.555 1.00 92.38 178 VAL A CA 1
ATOM 1386 C C . VAL A 1 178 ? -13.457 5.446 3.531 1.00 92.38 178 VAL A C 1
ATOM 1388 O O . VAL A 1 178 ? -13.656 6.205 4.481 1.00 92.38 178 VAL A O 1
ATOM 1391 N N . ILE A 1 179 ? -12.260 4.938 3.245 1.00 93.31 179 ILE A N 1
ATOM 1392 C CA . ILE A 1 179 ? -11.030 5.245 3.969 1.00 93.31 179 ILE A CA 1
ATOM 1393 C C . ILE A 1 179 ? -10.098 5.993 3.014 1.00 93.31 179 ILE A C 1
ATOM 1395 O O . ILE A 1 179 ? -9.714 5.466 1.969 1.00 93.31 179 ILE A O 1
ATOM 1399 N N . GLY A 1 180 ? -9.722 7.221 3.370 1.00 93.00 180 GLY A N 1
ATOM 1400 C CA . GLY A 1 180 ? -8.763 7.998 2.583 1.00 93.00 180 GLY A CA 1
ATOM 1401 C C . GLY A 1 180 ? -7.327 7.573 2.881 1.00 93.00 180 GLY A C 1
ATOM 1402 O O . GLY A 1 180 ? -6.944 7.491 4.051 1.00 93.00 180 GLY A O 1
ATOM 1403 N N . ILE A 1 181 ? -6.521 7.317 1.845 1.00 92.25 181 ILE A N 1
ATOM 1404 C CA . ILE A 1 181 ? -5.127 6.869 1.993 1.00 92.25 181 ILE A CA 1
ATOM 1405 C C . ILE A 1 181 ? -4.136 7.761 1.219 1.00 92.25 181 ILE A C 1
ATOM 1407 O O . ILE A 1 181 ? -4.509 8.691 0.518 1.00 92.25 181 ILE A O 1
ATOM 1411 N N . GLY A 1 182 ? -2.832 7.510 1.367 1.00 89.19 182 GLY A N 1
ATOM 1412 C CA . GLY A 1 182 ? -1.791 8.096 0.507 1.00 89.19 182 GLY A CA 1
ATOM 1413 C C . GLY A 1 182 ? -1.351 9.528 0.853 1.00 89.19 182 GLY A C 1
ATOM 1414 O O . GLY A 1 182 ? -2.086 10.500 0.715 1.00 89.19 182 GLY A O 1
ATOM 1415 N N . GLY A 1 183 ? -0.088 9.665 1.275 1.00 85.44 183 GLY A N 1
ATOM 1416 C CA . GLY A 1 183 ? 0.589 10.959 1.459 1.00 85.44 183 GLY A CA 1
ATOM 1417 C C . GLY A 1 183 ? 0.101 11.822 2.628 1.00 85.44 183 GLY A C 1
ATOM 1418 O O . GLY A 1 183 ? 0.526 12.970 2.749 1.00 85.44 183 GLY A O 1
ATOM 1419 N N . ILE A 1 184 ? -0.758 11.282 3.493 1.00 85.69 184 ILE A N 1
ATOM 1420 C CA . ILE A 1 184 ? -1.276 11.955 4.687 1.00 85.69 184 ILE A CA 1
ATOM 1421 C C . ILE A 1 184 ? -0.151 12.048 5.726 1.00 85.69 184 ILE A C 1
ATOM 1423 O O . ILE A 1 184 ? 0.346 11.031 6.213 1.00 85.69 184 ILE A O 1
ATOM 1427 N N . LYS A 1 185 ? 0.291 13.272 6.024 1.00 81.25 185 LYS A N 1
ATOM 1428 C CA . LYS A 1 185 ? 1.470 13.570 6.856 1.00 81.25 185 LYS A CA 1
ATOM 1429 C C . LYS A 1 185 ? 1.179 14.534 8.004 1.00 81.25 185 LYS A C 1
ATOM 1431 O O . LYS A 1 185 ? 1.906 14.515 8.991 1.00 81.25 185 LYS A O 1
ATOM 1436 N N . THR A 1 186 ? 0.164 15.390 7.881 1.00 81.12 186 THR A N 1
ATOM 1437 C CA . THR A 1 186 ? -0.130 16.437 8.872 1.00 81.12 186 THR A CA 1
ATOM 1438 C C . THR A 1 186 ? -1.501 16.259 9.524 1.00 81.12 186 THR A C 1
ATOM 1440 O O . THR A 1 186 ? -2.411 15.663 8.952 1.00 81.12 186 THR A O 1
ATOM 1443 N N . GLN A 1 187 ? -1.682 16.864 10.701 1.00 77.44 187 GLN A N 1
ATOM 1444 C CA . GLN A 1 187 ? -2.981 16.965 11.380 1.00 77.44 187 GLN A CA 1
ATOM 1445 C C . GLN A 1 187 ? -4.072 17.557 10.487 1.00 77.44 187 GLN A C 1
ATOM 1447 O O . GLN A 1 187 ? -5.185 17.042 10.440 1.00 77.44 187 GLN A O 1
ATOM 1452 N N . SER A 1 188 ? -3.759 18.650 9.787 1.00 83.62 188 SER A N 1
ATOM 1453 C CA . SER A 1 188 ? -4.724 19.319 8.914 1.00 83.62 188 SER A CA 1
ATOM 1454 C C . SER A 1 188 ? -5.195 18.407 7.784 1.00 83.62 188 SER A C 1
ATOM 1456 O O . SER A 1 188 ? -6.367 18.446 7.431 1.00 83.62 188 SER A O 1
ATOM 1458 N N . GLN A 1 189 ? -4.313 17.549 7.265 1.00 88.06 189 GLN A N 1
ATOM 1459 C CA . GLN A 1 189 ? -4.654 16.561 6.246 1.00 88.06 189 GLN A CA 1
ATOM 1460 C C . GLN A 1 189 ? -5.515 15.431 6.810 1.00 88.06 189 GLN A C 1
ATOM 1462 O O . GLN A 1 189 ? -6.505 15.074 6.186 1.00 88.06 189 GLN A O 1
ATOM 1467 N N . VAL A 1 190 ? -5.189 14.908 7.999 1.00 85.88 190 VAL A N 1
ATOM 1468 C CA . VAL A 1 190 ? -6.034 13.907 8.677 1.00 85.88 190 VAL A CA 1
ATOM 1469 C C . VAL A 1 190 ? -7.439 14.465 8.891 1.00 85.88 190 VAL A C 1
ATOM 1471 O O . VAL A 1 190 ? -8.411 13.829 8.503 1.00 85.88 190 VAL A O 1
ATOM 1474 N N . LYS A 1 191 ? -7.554 15.685 9.427 1.00 85.81 191 LYS A N 1
ATOM 1475 C CA . LYS A 1 191 ? -8.851 16.338 9.631 1.00 85.81 191 LYS A CA 1
ATOM 1476 C C . LYS A 1 191 ? -9.613 16.510 8.313 1.00 85.81 191 LYS A C 1
ATOM 1478 O O . LYS A 1 191 ? -10.772 16.127 8.241 1.00 85.81 191 LYS A O 1
ATOM 1483 N N . ALA A 1 192 ? -8.958 17.025 7.273 1.00 89.38 192 ALA A N 1
ATOM 1484 C CA . ALA A 1 192 ? -9.588 17.236 5.972 1.00 89.38 192 ALA A CA 1
ATOM 1485 C C . ALA A 1 192 ? -10.050 15.919 5.316 1.00 89.38 192 ALA A C 1
ATOM 1487 O O . ALA A 1 192 ? -11.087 15.887 4.658 1.00 89.38 192 ALA A O 1
ATOM 1488 N N . VAL A 1 193 ? -9.315 14.820 5.523 1.00 89.94 193 VAL A N 1
ATOM 1489 C CA . VAL A 1 193 ? -9.742 13.478 5.102 1.00 89.94 193 VAL A CA 1
ATOM 1490 C C . VAL A 1 193 ? -10.973 13.038 5.888 1.00 89.94 193 VAL A C 1
ATOM 1492 O O . VAL A 1 193 ? -11.942 12.613 5.273 1.00 89.94 193 VAL A O 1
ATOM 1495 N N . LEU A 1 194 ? -10.985 13.194 7.213 1.00 89.69 194 LEU A N 1
ATOM 1496 C CA . LEU A 1 194 ? -12.097 12.766 8.076 1.00 89.69 194 LEU A CA 1
ATOM 1497 C C . LEU A 1 194 ? -13.358 13.633 7.965 1.00 89.69 194 LEU A C 1
ATOM 1499 O O . LEU A 1 194 ? -14.440 13.197 8.341 1.00 89.69 194 LEU A O 1
ATOM 1503 N N . GLU A 1 195 ? -13.256 14.835 7.400 1.00 89.81 195 GLU A N 1
ATOM 1504 C CA . GLU A 1 195 ? -14.426 15.628 7.000 1.00 89.81 195 GLU A CA 1
ATOM 1505 C C . GLU A 1 195 ? -15.184 14.992 5.820 1.00 89.81 195 GLU A C 1
ATOM 1507 O O . GLU A 1 195 ? -16.371 15.269 5.630 1.00 89.81 195 GLU A O 1
ATOM 1512 N N . LYS A 1 196 ? -14.516 14.135 5.034 1.00 90.31 196 LYS A N 1
ATOM 1513 C CA . LYS A 1 196 ? -15.081 13.504 3.832 1.00 90.31 196 LYS A CA 1
ATOM 1514 C C . LYS A 1 196 ? -15.141 11.981 3.875 1.00 90.31 196 LYS A C 1
ATOM 1516 O O . LYS A 1 196 ? -15.954 11.418 3.159 1.00 90.31 196 LYS A O 1
ATOM 1521 N N . CYS A 1 197 ? -14.291 11.335 4.662 1.00 90.88 197 CYS A N 1
ATOM 1522 C CA . CYS A 1 197 ? -14.138 9.886 4.755 1.00 90.88 197 CYS A CA 1
ATOM 1523 C C . CYS A 1 197 ? -14.500 9.407 6.161 1.00 90.88 197 CYS A C 1
ATOM 1525 O O . CYS A 1 197 ? -14.376 10.147 7.133 1.00 90.88 197 CYS A O 1
ATOM 1527 N N . GLU A 1 198 ? -14.871 8.138 6.283 1.00 90.75 198 GLU A N 1
ATOM 1528 C CA . GLU A 1 198 ? -15.150 7.513 7.580 1.00 90.75 198 GLU A CA 1
ATOM 1529 C C . GLU A 1 198 ? -13.881 7.092 8.324 1.00 90.75 198 GLU A C 1
ATOM 1531 O O . GLU A 1 198 ? -13.867 6.967 9.552 1.00 90.75 198 GLU A O 1
ATOM 1536 N N . GLY A 1 199 ? -12.804 6.879 7.571 1.00 90.81 199 GLY A N 1
ATOM 1537 C CA . GLY A 1 199 ? -11.526 6.451 8.105 1.00 90.81 199 GLY A CA 1
ATOM 1538 C C . GLY A 1 199 ? -10.334 7.086 7.413 1.00 90.81 199 GLY A C 1
ATOM 1539 O O . GLY A 1 199 ? -10.435 7.713 6.353 1.00 90.81 199 GLY A O 1
ATOM 1540 N N . VAL A 1 200 ? -9.174 6.875 8.024 1.00 91.12 200 VAL A N 1
ATOM 1541 C CA . VAL A 1 200 ? -7.881 7.317 7.504 1.00 91.12 200 VAL A CA 1
ATOM 1542 C C . VAL A 1 200 ? -6.914 6.142 7.455 1.00 91.12 200 VAL A C 1
ATOM 1544 O O . VAL A 1 200 ? -6.812 5.372 8.410 1.00 91.12 200 VAL A O 1
ATOM 1547 N N . GLY A 1 201 ? -6.197 5.997 6.340 1.00 90.56 201 GLY A N 1
ATOM 1548 C CA . GLY A 1 201 ? -5.133 5.013 6.198 1.00 90.56 201 GLY A CA 1
ATOM 1549 C C . GLY A 1 201 ? -3.750 5.640 6.267 1.00 90.56 201 GLY A C 1
ATOM 1550 O O . GLY A 1 201 ? -3.421 6.559 5.514 1.00 90.56 201 GLY A O 1
ATOM 1551 N N . VAL A 1 202 ? -2.914 5.110 7.154 1.00 85.62 202 VAL A N 1
ATOM 1552 C CA . VAL A 1 202 ? -1.548 5.577 7.392 1.00 85.62 202 VAL A CA 1
ATOM 1553 C C . VAL A 1 202 ? -0.543 4.457 7.143 1.00 85.62 202 VAL A C 1
ATOM 1555 O O . VAL A 1 202 ? -0.760 3.299 7.482 1.00 85.62 202 VAL A O 1
ATOM 1558 N N . MET A 1 203 ? 0.584 4.813 6.530 1.00 80.00 203 MET A N 1
ATOM 1559 C CA . MET A 1 203 ? 1.658 3.874 6.185 1.00 80.00 203 MET A CA 1
ATOM 1560 C C . MET A 1 203 ? 3.003 4.393 6.702 1.00 80.00 203 MET A C 1
ATOM 1562 O O . MET A 1 203 ? 3.634 3.804 7.577 1.00 80.00 203 MET A O 1
ATOM 1566 N N . GLY A 1 204 ? 3.421 5.560 6.200 1.00 66.50 204 GLY A N 1
ATOM 1567 C CA . GLY A 1 204 ? 4.735 6.139 6.491 1.00 66.50 204 GLY A CA 1
ATOM 1568 C C . GLY A 1 204 ? 4.943 6.540 7.953 1.00 66.50 204 GLY A C 1
ATOM 1569 O O . GLY A 1 204 ? 6.083 6.569 8.401 1.00 66.50 204 GLY A O 1
ATOM 1570 N N . VAL A 1 205 ? 3.866 6.796 8.703 1.00 61.78 205 VAL A N 1
ATOM 1571 C CA . VAL A 1 205 ? 3.942 7.208 10.115 1.00 61.78 205 VAL A CA 1
ATOM 1572 C C . VAL A 1 205 ? 4.409 6.064 11.018 1.00 61.78 205 VAL A C 1
ATOM 1574 O O . VAL A 1 205 ? 5.149 6.293 11.970 1.00 61.78 205 VAL A O 1
ATOM 1577 N N . VAL A 1 206 ? 4.023 4.826 10.698 1.00 65.25 206 VAL A N 1
ATOM 1578 C CA . VAL A 1 206 ? 4.379 3.649 11.503 1.00 65.25 206 VAL A CA 1
ATOM 1579 C C . VAL A 1 206 ? 5.754 3.100 11.097 1.00 65.25 206 VAL A C 1
ATOM 1581 O O . VAL A 1 206 ? 6.519 2.641 11.946 1.00 65.25 206 VAL A O 1
ATOM 1584 N N . PHE A 1 207 ? 6.111 3.191 9.808 1.00 69.00 207 PHE A N 1
ATOM 1585 C CA . PHE A 1 207 ? 7.245 2.441 9.253 1.00 69.00 207 PHE A CA 1
ATOM 1586 C C . PHE A 1 207 ? 8.394 3.276 8.651 1.00 69.00 207 PHE A C 1
ATOM 1588 O O . PHE A 1 207 ? 9.457 2.713 8.407 1.00 69.00 207 PHE A O 1
ATOM 1595 N N . GLY A 1 208 ? 8.254 4.590 8.438 1.00 63.09 208 GLY A N 1
ATOM 1596 C CA . GLY A 1 208 ? 9.259 5.398 7.726 1.00 63.09 208 GLY A CA 1
ATOM 1597 C C . GLY A 1 208 ? 10.556 5.692 8.502 1.00 63.09 208 GLY A C 1
ATOM 1598 O O . GLY A 1 208 ? 10.529 6.063 9.676 1.00 63.09 208 GLY A O 1
ATOM 1599 N N . GLU A 1 209 ? 11.704 5.596 7.821 1.00 52.28 209 GLU A N 1
ATOM 1600 C CA . GLU A 1 209 ? 12.988 6.174 8.250 1.00 52.28 209 GLU A CA 1
ATOM 1601 C C . GLU A 1 209 ? 13.079 7.613 7.704 1.00 52.28 209 GLU A C 1
ATOM 1603 O O . GLU A 1 209 ? 12.872 7.832 6.518 1.00 52.28 209 GLU A O 1
ATOM 1608 N N . GLY A 1 210 ? 13.274 8.623 8.559 1.00 51.06 210 GLY A N 1
ATOM 1609 C CA . GLY A 1 210 ? 13.175 10.053 8.180 1.00 51.06 210 GLY A CA 1
ATOM 1610 C C . GLY A 1 210 ? 11.976 10.795 8.787 1.00 51.06 210 GLY A C 1
ATOM 1611 O O . GLY A 1 210 ? 11.841 12.011 8.665 1.00 51.06 210 GLY A O 1
ATOM 1612 N N . TRP A 1 211 ? 11.128 10.096 9.544 1.00 49.00 211 TRP A N 1
ATOM 1613 C CA . TRP A 1 211 ? 10.072 10.733 10.334 1.00 49.00 211 TRP A CA 1
ATOM 1614 C C . TRP A 1 211 ? 10.627 11.680 11.412 1.00 49.00 211 TRP A C 1
ATOM 1616 O O . TRP A 1 211 ? 9.987 12.669 11.732 1.00 49.00 211 TRP A O 1
ATOM 1626 N N . LYS A 1 212 ? 11.847 11.451 11.923 1.00 41.78 212 LYS A N 1
ATOM 1627 C CA . LYS A 1 212 ? 12.475 12.324 12.936 1.00 41.78 212 LYS A CA 1
ATOM 1628 C C . LYS A 1 212 ? 12.558 13.801 12.507 1.00 41.78 212 LYS A C 1
ATOM 1630 O O . LYS A 1 212 ? 12.383 14.665 13.357 1.00 41.78 212 LYS A O 1
ATOM 1635 N N . GLU A 1 213 ? 12.795 14.089 11.227 1.00 43.44 213 GLU A N 1
ATOM 1636 C CA . GLU A 1 213 ? 13.047 15.453 10.727 1.00 43.44 213 GLU A CA 1
ATOM 1637 C C . GLU A 1 213 ? 11.758 16.217 10.395 1.00 43.44 213 GLU A C 1
ATOM 1639 O O . GLU A 1 213 ? 11.633 17.394 10.727 1.00 43.44 213 GLU A O 1
ATOM 1644 N N . ASN A 1 214 ? 10.743 15.536 9.848 1.00 47.75 214 ASN A N 1
ATOM 1645 C CA . ASN A 1 214 ? 9.419 16.128 9.579 1.00 47.75 214 ASN A CA 1
ATOM 1646 C C . ASN A 1 214 ? 8.669 16.542 10.856 1.00 47.75 214 ASN A C 1
ATOM 1648 O O . ASN A 1 214 ? 7.651 17.225 10.812 1.00 47.75 214 ASN A O 1
ATOM 1652 N N . VAL A 1 215 ? 9.174 16.105 11.999 1.00 40.88 215 VAL A N 1
ATOM 1653 C CA . VAL A 1 215 ? 8.503 16.133 13.291 1.00 40.88 215 VAL A CA 1
ATOM 1654 C C . VAL A 1 215 ? 9.017 17.251 14.146 1.00 40.88 215 VAL A C 1
ATOM 1656 O O . VAL A 1 215 ? 8.214 17.936 14.766 1.00 40.88 215 VAL A O 1
ATOM 1659 N N . ASP A 1 216 ? 10.328 17.465 14.136 1.00 42.62 216 ASP A N 1
ATOM 1660 C CA . ASP A 1 216 ? 10.910 18.644 14.755 1.00 42.62 216 ASP A CA 1
ATOM 1661 C C . ASP A 1 216 ? 10.344 19.911 14.076 1.00 42.62 216 ASP A C 1
ATOM 1663 O O . ASP A 1 216 ? 10.084 20.902 14.755 1.00 42.62 216 ASP A O 1
ATOM 1667 N N . ASP A 1 217 ? 10.038 19.860 12.771 1.00 45.81 217 ASP A N 1
ATOM 1668 C CA . ASP A 1 217 ? 9.349 20.946 12.060 1.00 45.81 217 ASP A CA 1
ATOM 1669 C C . ASP A 1 217 ? 7.856 21.066 12.437 1.00 45.81 217 ASP A C 1
ATOM 1671 O O . ASP A 1 217 ? 7.353 22.169 12.666 1.00 45.81 217 ASP A O 1
ATOM 1675 N N . LEU A 1 218 ? 7.138 19.945 12.586 1.00 41.88 218 LEU A N 1
ATOM 1676 C CA . LEU A 1 218 ? 5.726 19.949 12.994 1.00 41.88 218 LEU A CA 1
ATOM 1677 C C . LEU A 1 218 ? 5.543 20.438 14.443 1.00 41.88 218 LEU A C 1
ATOM 1679 O O . LEU A 1 218 ? 4.657 21.247 14.715 1.00 41.88 218 LEU A O 1
ATOM 1683 N N . LEU A 1 219 ? 6.413 20.000 15.360 1.00 41.84 219 LEU A N 1
ATOM 1684 C CA . LEU A 1 219 ? 6.451 20.437 16.757 1.00 41.84 219 LEU A CA 1
ATOM 1685 C C . LEU A 1 219 ? 6.799 21.918 16.865 1.00 41.84 219 LEU A C 1
ATOM 1687 O O . LEU A 1 219 ? 6.080 22.620 17.566 1.00 41.84 219 LEU A O 1
ATOM 1691 N N . LYS A 1 220 ? 7.816 22.412 16.140 1.00 50.06 220 LYS A N 1
ATOM 1692 C CA . LYS A 1 220 ? 8.158 23.848 16.101 1.00 50.06 220 LYS A CA 1
ATOM 1693 C C . LYS A 1 220 ? 6.976 24.710 15.663 1.00 50.06 220 LYS A C 1
ATOM 1695 O O . LYS A 1 220 ? 6.734 25.759 16.252 1.00 50.06 220 LYS A O 1
ATOM 1700 N N . ARG A 1 221 ? 6.207 24.263 14.664 1.00 46.88 221 ARG A N 1
ATOM 1701 C CA . ARG A 1 221 ? 4.988 24.956 14.211 1.00 46.88 221 ARG A CA 1
ATOM 1702 C C . ARG A 1 221 ? 3.883 24.926 15.271 1.00 46.88 221 ARG A C 1
ATOM 1704 O O . ARG A 1 221 ? 3.180 25.918 15.446 1.00 46.88 221 ARG A O 1
ATOM 1711 N N . PHE A 1 222 ? 3.760 23.826 16.012 1.00 36.62 222 PHE A N 1
ATOM 1712 C CA . PHE A 1 222 ? 2.757 23.664 17.065 1.00 36.62 222 PHE A CA 1
ATOM 1713 C C . PHE A 1 222 ? 3.071 24.504 18.314 1.00 36.62 222 PHE A C 1
ATOM 1715 O O . PHE A 1 222 ? 2.192 25.203 18.818 1.00 36.62 222 PHE A O 1
ATOM 1722 N N . THR A 1 223 ? 4.324 24.525 18.782 1.00 42.28 223 THR A N 1
ATOM 1723 C CA . THR A 1 223 ? 4.749 25.392 19.897 1.00 42.28 223 THR A CA 1
ATOM 1724 C C . THR A 1 223 ? 4.745 26.868 19.517 1.00 42.28 223 THR A C 1
ATOM 1726 O O . THR A 1 223 ? 4.321 27.685 20.330 1.00 42.28 223 THR A O 1
ATOM 1729 N N . ALA A 1 224 ? 5.104 27.225 18.278 1.00 45.62 224 ALA A N 1
ATOM 1730 C CA . ALA A 1 224 ? 4.981 28.602 17.794 1.00 45.62 224 ALA A CA 1
ATOM 1731 C C . ALA A 1 224 ? 3.519 29.095 17.775 1.00 45.62 224 ALA A C 1
ATOM 1733 O O . ALA A 1 224 ? 3.260 30.262 18.060 1.00 45.62 224 ALA A O 1
ATOM 1734 N N . SER A 1 225 ? 2.554 28.206 17.508 1.00 40.44 225 SER A N 1
ATOM 1735 C CA . SER A 1 225 ? 1.122 28.544 17.454 1.00 40.44 225 SER A CA 1
ATOM 1736 C C . SER A 1 225 ? 0.443 28.731 18.818 1.00 40.44 225 SER A C 1
ATOM 1738 O O . SER A 1 225 ? -0.650 29.287 18.879 1.00 40.44 225 SER A O 1
ATOM 1740 N N . ARG A 1 226 ? 1.082 28.308 19.919 1.00 40.03 226 ARG A N 1
ATOM 1741 C CA . ARG A 1 226 ? 0.558 28.479 21.287 1.00 40.03 226 ARG A CA 1
ATOM 1742 C C . ARG A 1 226 ? 1.035 29.758 21.982 1.00 40.03 226 ARG A C 1
ATOM 1744 O O . ARG A 1 226 ? 0.628 29.998 23.113 1.00 40.03 226 ARG A O 1
ATOM 1751 N N . GLY A 1 227 ? 1.883 30.564 21.335 1.00 46.25 227 GLY A N 1
ATOM 1752 C CA . GLY A 1 227 ? 2.585 31.659 22.009 1.00 46.25 227 GLY A CA 1
ATOM 1753 C C . GLY A 1 227 ? 2.338 33.086 21.519 1.00 46.25 227 GLY A C 1
ATOM 1754 O O . GLY A 1 227 ? 2.612 33.994 22.297 1.00 46.25 227 GLY A O 1
ATOM 1755 N N . ARG A 1 228 ? 1.894 33.348 20.277 1.00 39.97 228 ARG A N 1
ATOM 1756 C CA . ARG A 1 228 ? 1.791 34.732 19.751 1.00 39.97 228 ARG A CA 1
ATOM 1757 C C . ARG A 1 228 ? 0.704 34.912 18.685 1.00 39.97 228 ARG A C 1
ATOM 1759 O O . ARG A 1 228 ? 0.375 33.978 17.959 1.00 39.97 228 ARG A O 1
ATOM 1766 N N . GLU A 1 229 ? 0.184 36.141 18.613 1.00 41.91 229 GLU A N 1
ATOM 1767 C CA . GLU A 1 229 ? -0.765 36.655 17.616 1.00 41.91 229 GLU A CA 1
ATOM 1768 C C . GLU A 1 229 ? -0.420 36.284 16.163 1.00 41.91 229 GLU A C 1
ATOM 1770 O O . GLU A 1 229 ? 0.741 36.111 15.787 1.00 41.91 229 GLU A O 1
ATOM 1775 N N . ARG A 1 230 ? -1.471 36.212 15.330 1.00 34.62 230 ARG A N 1
ATOM 1776 C CA . ARG A 1 230 ? -1.426 35.895 13.893 1.00 34.62 230 ARG A CA 1
ATOM 1777 C C . ARG A 1 230 ? -0.287 36.635 13.167 1.00 34.62 230 ARG A C 1
ATOM 1779 O O . ARG A 1 230 ? -0.322 37.865 13.105 1.00 34.62 230 ARG A O 1
ATOM 1786 N N . PRO A 1 231 ? 0.639 35.938 12.484 1.00 35.34 231 PRO A N 1
ATOM 1787 C CA . PRO A 1 231 ? 1.533 36.609 11.555 1.00 35.34 231 PRO A CA 1
ATOM 1788 C C . PRO A 1 231 ? 0.744 37.077 10.321 1.00 35.34 231 PRO A C 1
ATOM 1790 O O . PRO A 1 231 ? 0.074 36.294 9.643 1.00 35.34 231 PRO A O 1
ATOM 1793 N N . LYS A 1 232 ? 0.825 38.379 10.021 1.00 37.16 232 LYS A N 1
ATOM 1794 C CA . LYS A 1 232 ? 0.360 38.959 8.755 1.00 37.16 232 LYS A CA 1
ATOM 1795 C C . LYS A 1 232 ? 1.234 38.414 7.614 1.00 37.16 232 LYS A C 1
ATOM 1797 O O . LYS A 1 232 ? 2.444 38.578 7.657 1.00 37.16 232 LYS A O 1
ATOM 1802 N N . LYS A 1 233 ? 0.589 37.784 6.619 1.00 35.81 233 LYS A N 1
ATOM 1803 C CA . LYS A 1 233 ? 1.088 37.384 5.281 1.00 35.81 233 LYS A CA 1
ATOM 1804 C C . LYS A 1 233 ? 2.548 36.896 5.215 1.00 35.81 233 LYS A C 1
ATOM 1806 O O . LYS A 1 233 ? 3.472 37.691 5.103 1.00 35.81 233 LYS A O 1
ATOM 1811 N N . ILE A 1 234 ? 2.733 35.580 5.104 1.00 28.94 234 ILE A N 1
ATOM 1812 C CA . ILE A 1 234 ? 4.012 34.985 4.688 1.00 28.94 234 ILE A CA 1
ATOM 1813 C C . ILE A 1 234 ? 3.903 34.576 3.214 1.00 28.94 234 ILE A C 1
ATOM 1815 O O . ILE A 1 234 ? 3.057 33.760 2.848 1.00 28.94 234 ILE A O 1
ATOM 1819 N N . LYS A 1 235 ? 4.750 35.175 2.368 1.00 27.66 235 LYS A N 1
ATOM 1820 C CA . LYS A 1 235 ? 5.009 34.748 0.985 1.00 27.66 235 LYS A CA 1
ATOM 1821 C C . LYS A 1 235 ? 5.881 33.490 1.040 1.00 27.66 235 LYS A C 1
ATOM 1823 O O . LYS A 1 235 ? 6.908 33.497 1.712 1.00 27.66 235 LYS A O 1
ATOM 1828 N N . ILE A 1 236 ? 5.464 32.428 0.359 1.00 28.23 236 ILE A N 1
ATOM 1829 C CA . ILE A 1 236 ? 6.226 31.182 0.240 1.00 28.23 236 ILE A CA 1
ATOM 1830 C C . ILE A 1 236 ? 7.062 31.277 -1.036 1.00 28.23 236 ILE A C 1
ATOM 1832 O O . ILE A 1 236 ? 6.496 31.451 -2.113 1.00 28.23 236 ILE A O 1
ATOM 1836 N N . ASP A 1 237 ? 8.381 31.151 -0.907 1.00 26.89 237 ASP A N 1
ATOM 1837 C CA . ASP A 1 237 ? 9.290 30.918 -2.028 1.00 26.89 237 ASP A CA 1
ATOM 1838 C C . ASP A 1 237 ? 9.803 29.476 -1.925 1.00 26.89 237 ASP A C 1
ATOM 1840 O O . ASP A 1 237 ? 10.280 29.052 -0.869 1.00 26.89 237 ASP A O 1
ATOM 1844 N N . ILE A 1 238 ? 9.627 28.690 -2.988 1.00 30.30 238 ILE A N 1
ATOM 1845 C CA . ILE A 1 238 ? 10.049 27.286 -3.053 1.00 30.30 238 ILE A CA 1
ATOM 1846 C C . ILE A 1 238 ? 11.234 27.218 -4.008 1.00 30.30 238 ILE A C 1
ATOM 1848 O O . ILE A 1 238 ? 11.079 26.956 -5.196 1.00 30.30 238 ILE A O 1
ATOM 1852 N N . THR A 1 239 ? 12.435 27.408 -3.473 1.00 31.09 239 THR A N 1
ATOM 1853 C CA . THR A 1 239 ? 13.666 26.913 -4.093 1.00 31.09 239 THR A CA 1
ATOM 1854 C C . THR A 1 239 ? 14.564 26.327 -3.009 1.00 31.09 239 THR A C 1
ATOM 1856 O O . THR A 1 239 ? 15.021 27.009 -2.100 1.00 31.09 239 THR A O 1
ATOM 1859 N N . GLY A 1 240 ? 14.787 25.016 -3.088 1.00 28.19 240 GLY A N 1
ATOM 1860 C CA . GLY A 1 240 ? 15.661 24.264 -2.192 1.00 28.19 240 GLY A CA 1
ATOM 1861 C C . GLY A 1 240 ? 16.467 23.249 -2.990 1.00 28.19 240 GLY A C 1
ATOM 1862 O O . GLY A 1 240 ? 16.249 22.049 -2.869 1.00 28.19 240 GLY A O 1
ATOM 1863 N N . GLY A 1 241 ? 17.354 23.749 -3.851 1.00 27.42 241 GLY A N 1
ATOM 1864 C CA . GLY A 1 241 ? 18.481 22.998 -4.394 1.00 27.42 241 GLY A CA 1
ATOM 1865 C C . GLY A 1 241 ? 19.727 23.289 -3.558 1.00 27.42 241 GLY A C 1
ATOM 1866 O O . GLY A 1 241 ? 19.969 24.430 -3.175 1.00 27.42 241 GLY A O 1
ATOM 1867 N N . ILE A 1 242 ? 20.494 22.244 -3.263 1.00 34.75 242 ILE A N 1
ATOM 1868 C CA . ILE A 1 242 ? 21.752 22.274 -2.507 1.00 34.75 242 ILE A CA 1
ATOM 1869 C C . ILE A 1 242 ? 22.729 23.284 -3.134 1.00 34.75 242 ILE A C 1
ATOM 1871 O O . ILE A 1 242 ? 23.117 23.121 -4.290 1.00 34.75 242 ILE A O 1
ATOM 1875 N N . ALA A 1 243 ? 23.193 24.266 -2.357 1.00 29.62 243 ALA A N 1
ATOM 1876 C CA . ALA A 1 243 ? 24.342 25.099 -2.702 1.00 29.62 243 ALA A CA 1
ATOM 1877 C C . ALA A 1 243 ? 25.337 25.126 -1.534 1.00 29.62 243 ALA A C 1
ATOM 1879 O O . ALA A 1 243 ? 24.994 25.476 -0.406 1.00 29.62 243 ALA A O 1
ATOM 1880 N N . ARG A 1 244 ? 26.578 24.714 -1.824 1.00 34.06 244 ARG A N 1
ATOM 1881 C CA . ARG A 1 244 ? 27.743 24.918 -0.957 1.00 34.06 244 ARG A CA 1
ATOM 1882 C C . ARG A 1 244 ? 28.050 26.413 -0.865 1.00 34.06 244 ARG A C 1
ATOM 1884 O O . ARG A 1 244 ? 27.867 27.144 -1.833 1.00 34.06 244 ARG A O 1
ATOM 1891 N N . SER A 1 245 ? 28.539 26.816 0.302 1.00 32.91 245 SER A N 1
ATOM 1892 C CA . SER A 1 245 ? 28.938 28.177 0.640 1.00 32.91 245 SER A CA 1
ATOM 1893 C C . SER A 1 245 ? 30.002 28.740 -0.303 1.00 32.91 245 SER A C 1
ATOM 1895 O O . SER A 1 245 ? 31.044 28.119 -0.514 1.00 32.91 245 SER A O 1
ATOM 1897 N N . SER A 1 246 ? 29.796 29.974 -0.744 1.00 29.39 246 SER A N 1
ATOM 1898 C CA . SER A 1 246 ? 30.873 30.949 -0.889 1.00 29.39 246 SER A CA 1
ATOM 1899 C C . SER A 1 246 ? 30.327 32.303 -0.457 1.00 29.39 246 SER A C 1
ATOM 1901 O O . SER A 1 246 ? 29.237 32.697 -0.869 1.00 29.39 246 SER A O 1
ATOM 1903 N N . GLU A 1 247 ? 31.071 32.942 0.433 1.00 36.81 247 GLU A N 1
ATOM 1904 C CA . GLU A 1 247 ? 30.816 34.247 1.025 1.00 36.81 247 GLU A CA 1
ATOM 1905 C C . GLU A 1 247 ? 30.588 35.344 -0.022 1.00 36.81 247 GLU A C 1
ATOM 1907 O O . GLU A 1 247 ? 31.131 35.296 -1.126 1.00 36.81 247 GLU A O 1
ATOM 1912 N N . GLY A 1 248 ? 29.851 36.380 0.384 1.00 31.53 248 GLY A N 1
ATOM 1913 C CA . GLY A 1 248 ? 29.960 37.705 -0.219 1.00 31.53 248 GLY A CA 1
ATOM 1914 C C . GLY A 1 248 ? 28.645 38.302 -0.707 1.00 31.53 248 GLY A C 1
ATOM 1915 O O . GLY A 1 248 ? 28.056 37.839 -1.676 1.00 31.53 248 GLY A O 1
ATOM 1916 N N . GLY A 1 249 ? 28.262 39.417 -0.082 1.00 30.56 249 GLY A N 1
ATOM 1917 C CA . GLY A 1 249 ? 27.485 40.464 -0.746 1.00 30.56 249 GLY A CA 1
ATOM 1918 C C . GLY A 1 249 ? 25.982 40.433 -0.500 1.00 30.56 249 GLY A C 1
ATOM 1919 O O . GLY A 1 249 ? 25.206 39.973 -1.331 1.00 30.56 249 GLY A O 1
ATOM 1920 N N . GLY A 1 250 ? 25.562 41.026 0.618 1.00 33.53 250 GLY A N 1
ATOM 1921 C CA . GLY A 1 250 ? 24.206 41.547 0.749 1.00 33.53 250 GLY A CA 1
ATOM 1922 C C . GLY A 1 250 ? 23.971 42.695 -0.239 1.00 33.53 250 GLY A C 1
ATOM 1923 O O . GLY A 1 250 ? 24.792 43.600 -0.355 1.00 33.53 250 GLY A O 1
ATOM 1924 N N . GLY A 1 251 ? 22.838 42.661 -0.937 1.00 30.98 251 GLY A N 1
ATOM 1925 C CA . GLY A 1 251 ? 22.402 43.706 -1.860 1.00 30.98 251 GLY A CA 1
ATOM 1926 C C . GLY A 1 251 ? 20.900 43.602 -2.094 1.00 30.98 251 GLY A C 1
ATOM 1927 O O . GLY A 1 251 ? 20.424 42.755 -2.839 1.00 30.98 251 GLY A O 1
ATOM 1928 N N . LYS A 1 252 ? 20.161 44.436 -1.370 1.00 30.34 252 LYS A N 1
ATOM 1929 C CA . LYS A 1 252 ? 18.702 44.503 -1.234 1.00 30.34 252 LYS A CA 1
ATOM 1930 C C . LYS A 1 252 ? 18.059 45.054 -2.520 1.00 30.34 252 LYS A C 1
ATOM 1932 O O . LYS A 1 252 ? 18.399 46.159 -2.924 1.00 30.34 252 LYS A O 1
ATOM 1937 N N . VAL A 1 253 ? 17.094 44.348 -3.118 1.00 28.94 253 VAL A N 1
ATOM 1938 C CA . VAL A 1 253 ? 16.182 44.938 -4.119 1.00 28.94 253 VAL A CA 1
ATOM 1939 C C . VAL A 1 253 ? 14.915 45.389 -3.392 1.00 28.94 253 VAL A C 1
ATOM 1941 O O . VAL A 1 253 ? 14.123 44.565 -2.938 1.00 28.94 253 VAL A O 1
ATOM 1944 N N . VAL A 1 254 ? 14.761 46.706 -3.245 1.00 31.88 254 VAL A N 1
ATOM 1945 C CA . VAL A 1 254 ? 13.525 47.372 -2.812 1.00 31.88 254 VAL A CA 1
ATOM 1946 C C . VAL A 1 254 ? 12.687 47.646 -4.062 1.00 31.88 254 VAL A C 1
ATOM 1948 O O . VAL A 1 254 ? 13.199 48.193 -5.034 1.00 31.88 254 VAL A O 1
ATOM 1951 N N . TRP A 1 255 ? 11.412 47.264 -4.035 1.00 27.28 255 TRP A N 1
ATOM 1952 C CA . TRP A 1 255 ? 10.384 47.842 -4.898 1.00 27.28 255 TRP A CA 1
ATOM 1953 C C . TRP A 1 255 ? 9.517 48.728 -4.012 1.00 27.28 255 TRP A C 1
ATOM 1955 O O . TRP A 1 255 ? 8.754 48.197 -3.208 1.00 27.28 255 TRP A O 1
ATOM 1965 N N . ASP A 1 256 ? 9.635 50.043 -4.179 1.00 32.56 256 ASP A N 1
ATOM 1966 C CA . ASP A 1 256 ? 8.627 50.997 -3.730 1.00 32.56 256 ASP A CA 1
ATOM 1967 C C . ASP A 1 256 ? 7.925 51.574 -4.957 1.00 32.56 256 ASP A C 1
ATOM 1969 O O . ASP A 1 256 ? 8.546 51.943 -5.956 1.00 32.56 256 ASP A O 1
ATOM 1973 N N . GLY A 1 257 ? 6.598 51.601 -4.877 1.00 32.47 257 GLY A N 1
ATOM 1974 C CA . GLY A 1 257 ? 5.768 52.388 -5.765 1.00 32.47 257 GLY A CA 1
ATOM 1975 C C . GLY A 1 257 ? 5.729 53.852 -5.326 1.00 32.47 257 GLY A C 1
ATOM 1976 O O . GLY A 1 257 ? 5.835 54.156 -4.145 1.00 32.47 257 GLY A O 1
ATOM 1977 N N . ALA A 1 258 ? 5.474 54.705 -6.318 1.00 36.56 258 ALA A N 1
ATOM 1978 C CA . ALA A 1 258 ? 4.988 56.082 -6.233 1.00 36.56 258 ALA A CA 1
ATOM 1979 C C . ALA A 1 258 ? 5.885 57.148 -5.562 1.00 36.56 258 ALA A C 1
ATOM 1981 O O . ALA A 1 258 ? 5.969 57.253 -4.344 1.00 36.56 258 ALA A O 1
ATOM 1982 N N . GLY A 1 259 ? 6.368 58.075 -6.401 1.00 33.28 259 GLY A N 1
ATOM 1983 C CA . GLY A 1 259 ? 6.496 59.495 -6.052 1.00 33.28 259 GLY A CA 1
ATOM 1984 C C . GLY A 1 259 ? 7.916 60.066 -5.984 1.00 33.28 259 GLY A C 1
ATOM 1985 O O . GLY A 1 259 ? 8.731 59.632 -5.182 1.00 33.28 259 GLY A O 1
ATOM 1986 N N . GLY A 1 260 ? 8.151 61.136 -6.753 1.00 34.00 260 GLY A N 1
ATOM 1987 C CA . GLY A 1 260 ? 9.189 62.138 -6.472 1.00 34.00 260 GLY A CA 1
ATOM 1988 C C . GLY A 1 260 ? 10.485 61.989 -7.268 1.00 34.00 260 GLY A C 1
ATOM 1989 O O . GLY A 1 260 ? 11.229 61.031 -7.107 1.00 34.00 260 GLY A O 1
ATOM 1990 N N . GLY A 1 261 ? 10.761 62.970 -8.129 1.00 39.06 261 GLY A N 1
ATOM 1991 C CA . GLY A 1 261 ? 11.927 62.982 -9.006 1.00 39.06 261 GLY A CA 1
ATOM 1992 C C . GLY A 1 261 ? 13.266 63.238 -8.309 1.00 39.06 261 GLY A C 1
ATOM 1993 O O . GLY A 1 261 ? 13.348 63.927 -7.291 1.00 39.06 261 GLY A O 1
ATOM 1994 N N . ARG A 1 262 ? 14.330 62.740 -8.944 1.00 32.72 262 ARG A N 1
ATOM 1995 C CA . ARG A 1 262 ? 15.577 63.471 -9.204 1.00 32.72 262 ARG A CA 1
ATOM 1996 C C . ARG A 1 262 ? 16.488 62.658 -10.124 1.00 32.72 262 ARG A C 1
ATOM 1998 O O . ARG A 1 262 ? 16.575 61.440 -10.005 1.00 32.72 262 ARG A O 1
ATOM 2005 N N . ASP A 1 263 ? 17.146 63.378 -11.025 1.00 45.19 263 ASP A N 1
ATOM 2006 C CA . ASP A 1 263 ? 18.247 62.921 -11.868 1.00 45.19 263 ASP A CA 1
ATOM 2007 C C . ASP A 1 263 ? 19.373 62.277 -11.056 1.00 45.19 263 ASP A C 1
ATOM 2009 O O . ASP A 1 263 ? 19.717 62.802 -10.002 1.00 45.19 263 ASP A O 1
ATOM 2013 N N . MET A 1 264 ? 20.007 61.230 -11.605 1.00 33.19 264 MET A N 1
ATOM 2014 C CA . MET A 1 264 ? 21.473 61.121 -11.716 1.00 33.19 264 MET A CA 1
ATOM 2015 C C . MET A 1 264 ? 21.897 59.982 -12.667 1.00 33.19 264 MET A C 1
ATOM 2017 O O . MET A 1 264 ? 21.606 58.812 -12.455 1.00 33.19 264 MET A O 1
ATOM 2021 N N . ARG A 1 265 ? 22.631 60.401 -13.706 1.00 33.00 265 ARG A N 1
ATOM 2022 C CA . ARG A 1 265 ? 23.911 59.876 -14.225 1.00 33.00 265 ARG A CA 1
ATOM 2023 C C . ARG A 1 265 ? 24.093 58.365 -14.500 1.00 33.00 265 ARG A C 1
ATOM 2025 O O . ARG A 1 265 ? 24.163 57.531 -13.609 1.00 33.00 265 ARG A O 1
ATOM 2032 N N . LYS A 1 266 ? 24.336 58.085 -15.789 1.00 42.06 266 LYS A N 1
ATOM 2033 C CA . LYS A 1 266 ? 24.984 56.889 -16.357 1.00 42.06 266 LYS A CA 1
ATOM 2034 C C . LYS A 1 266 ? 26.381 56.658 -15.771 1.00 42.06 266 LYS A C 1
ATOM 2036 O O . LYS A 1 266 ? 27.178 57.589 -15.807 1.00 42.06 266 LYS A O 1
ATOM 2041 N N . GLU A 1 267 ? 26.715 55.401 -15.478 1.00 34.25 267 GLU A N 1
ATOM 2042 C CA . GLU A 1 267 ? 28.072 54.867 -15.660 1.00 34.25 267 GLU A CA 1
ATOM 2043 C C . GLU A 1 267 ? 28.046 53.449 -16.256 1.00 34.25 267 GLU A C 1
ATOM 2045 O O . GLU A 1 267 ? 27.142 52.648 -16.013 1.00 34.25 267 GLU A O 1
ATOM 2050 N N . ALA A 1 268 ? 29.036 53.213 -17.119 1.00 35.47 268 ALA A N 1
ATOM 2051 C CA . ALA A 1 268 ? 29.359 51.990 -17.847 1.00 35.47 268 ALA A CA 1
ATOM 2052 C C . ALA A 1 268 ? 29.699 50.839 -16.872 1.00 35.47 268 ALA A C 1
ATOM 2054 O O . ALA A 1 268 ? 30.176 51.075 -15.774 1.00 35.47 268 ALA A O 1
ATOM 2055 N N . GLY A 1 269 ? 29.420 49.565 -17.148 1.00 34.75 269 GLY A N 1
ATOM 2056 C CA . GLY A 1 269 ? 29.951 48.779 -18.259 1.00 34.75 269 GLY A CA 1
ATOM 2057 C C . GLY A 1 269 ? 31.054 47.851 -17.731 1.00 34.75 269 GLY A C 1
ATOM 2058 O O . GLY A 1 269 ? 32.195 48.269 -17.592 1.00 34.75 269 GLY A O 1
ATOM 2059 N N . GLY A 1 270 ? 30.719 46.590 -17.437 1.00 30.86 270 GLY A N 1
ATOM 2060 C CA . GLY A 1 270 ? 31.675 45.574 -16.983 1.00 30.86 270 GLY A CA 1
ATOM 2061 C C . GLY A 1 270 ? 31.257 44.182 -17.451 1.00 30.86 270 GLY A C 1
ATOM 2062 O O . GLY A 1 270 ? 30.258 43.638 -16.989 1.00 30.86 270 GLY A O 1
ATOM 2063 N N . GLY A 1 271 ? 31.993 43.631 -18.420 1.00 45.47 271 GLY A N 1
ATOM 2064 C CA . GLY A 1 271 ? 31.719 42.341 -19.051 1.00 45.47 271 GLY A CA 1
ATOM 2065 C C . GLY A 1 271 ? 32.122 41.145 -18.186 1.00 45.47 271 GLY A C 1
ATOM 2066 O O . GLY A 1 271 ? 33.275 41.020 -17.782 1.00 45.47 271 GLY A O 1
ATOM 2067 N N . GLY A 1 272 ? 31.180 40.223 -17.972 1.00 32.94 272 GLY A N 1
ATOM 2068 C CA . GLY A 1 272 ? 31.415 38.909 -17.369 1.00 32.94 272 GLY A CA 1
ATOM 2069 C C . GLY A 1 272 ? 31.133 37.780 -18.365 1.00 32.94 272 GLY A C 1
ATOM 2070 O O . GLY A 1 272 ? 30.027 37.667 -18.888 1.00 32.94 272 GLY A O 1
ATOM 2071 N N . LYS A 1 273 ? 32.139 36.935 -18.633 1.00 41.78 273 LYS A N 1
ATOM 2072 C CA . LYS A 1 273 ? 32.050 35.733 -19.484 1.00 41.78 273 LYS A CA 1
ATOM 2073 C C . LYS A 1 273 ? 31.103 34.691 -18.864 1.00 41.78 273 LYS A C 1
ATOM 2075 O O . LYS A 1 273 ? 31.376 34.167 -17.786 1.00 41.78 273 LYS A O 1
ATOM 2080 N N . GLY A 1 274 ? 30.014 34.367 -19.563 1.00 34.72 274 GLY A N 1
ATOM 2081 C CA . GLY A 1 274 ? 29.019 33.377 -19.141 1.00 34.72 274 GLY A CA 1
ATOM 2082 C C . GLY A 1 274 ? 29.449 31.918 -19.361 1.00 34.72 274 GLY A C 1
ATOM 2083 O O . GLY A 1 274 ? 29.968 31.558 -20.416 1.00 34.72 274 GLY A O 1
ATOM 2084 N N . LYS A 1 275 ? 29.183 31.065 -18.362 1.00 39.00 275 LYS A N 1
ATOM 2085 C CA . LYS A 1 275 ? 29.220 29.594 -18.446 1.00 39.00 275 LYS A CA 1
ATOM 2086 C C . LYS A 1 275 ? 28.026 29.097 -19.277 1.00 39.00 275 LYS A C 1
ATOM 2088 O O . LYS A 1 275 ? 26.884 29.429 -18.971 1.00 39.00 275 LYS A O 1
ATOM 2093 N N . GLY A 1 276 ? 28.284 28.292 -20.309 1.00 36.00 276 GLY A N 1
ATOM 2094 C CA . GLY A 1 276 ? 27.262 27.745 -21.209 1.00 36.00 276 GLY A CA 1
ATOM 2095 C C . GLY A 1 276 ? 26.386 26.676 -20.549 1.00 36.00 276 GLY A C 1
ATOM 2096 O O . GLY A 1 276 ? 26.759 25.504 -20.507 1.00 36.00 276 GLY A O 1
ATOM 2097 N N . GLY A 1 277 ? 25.219 27.084 -20.051 1.00 35.38 277 GLY A N 1
ATOM 2098 C CA . GLY A 1 277 ? 24.117 26.201 -19.671 1.00 35.38 277 GLY A CA 1
ATOM 2099 C C . GLY A 1 277 ? 23.223 25.876 -20.871 1.00 35.38 277 GLY A C 1
ATOM 2100 O O . GLY A 1 277 ? 23.009 26.718 -21.743 1.00 35.38 277 GLY A O 1
ATOM 2101 N N . TRP A 1 278 ? 22.695 24.652 -20.921 1.00 45.06 278 TRP A N 1
ATOM 2102 C CA . TRP A 1 278 ? 21.649 24.270 -21.871 1.00 45.06 278 TRP A CA 1
ATOM 2103 C C . TRP A 1 278 ? 20.345 24.970 -21.477 1.00 45.06 278 TRP A C 1
ATOM 2105 O O . TRP A 1 278 ? 19.599 24.478 -20.637 1.00 45.06 278 TRP A O 1
ATOM 2115 N N . GLY A 1 279 ? 20.100 26.148 -22.047 1.00 37.84 279 GLY A N 1
ATOM 2116 C CA . GLY A 1 279 ? 18.797 26.802 -21.989 1.00 37.84 279 GLY A CA 1
ATOM 2117 C C . GLY A 1 279 ? 17.844 26.185 -23.012 1.00 37.84 279 GLY A C 1
ATOM 2118 O O . GLY A 1 279 ? 18.206 26.006 -24.176 1.00 37.84 279 GLY A O 1
ATOM 2119 N N . GLU A 1 280 ? 16.622 25.872 -22.585 1.00 43.94 280 GLU A N 1
ATOM 2120 C CA . GLU A 1 280 ? 15.514 25.534 -23.477 1.00 43.94 280 GLU A CA 1
ATOM 2121 C C . GLU A 1 280 ? 15.216 26.715 -24.415 1.00 43.94 280 GLU A C 1
ATOM 2123 O O . GLU A 1 280 ? 14.699 27.756 -24.005 1.00 43.94 280 GLU A O 1
ATOM 2128 N N . ALA A 1 281 ? 15.535 26.560 -25.701 1.00 39.91 281 ALA A N 1
ATOM 2129 C CA . ALA A 1 281 ? 15.151 27.517 -26.729 1.00 39.91 281 ALA A CA 1
ATOM 2130 C C . ALA A 1 281 ? 13.658 27.346 -27.064 1.00 39.91 281 ALA A C 1
ATOM 2132 O O . ALA A 1 281 ? 13.254 26.384 -27.723 1.00 39.91 281 ALA A O 1
ATOM 2133 N N . LYS A 1 282 ? 12.835 28.292 -26.603 1.00 42.78 282 LYS A N 1
ATOM 2134 C CA . LYS A 1 282 ? 11.409 28.398 -26.936 1.00 42.78 282 LYS A CA 1
ATOM 2135 C C . LYS A 1 282 ? 11.196 28.786 -28.405 1.00 42.78 282 LYS A C 1
ATOM 2137 O O . LYS A 1 282 ? 11.906 29.624 -28.954 1.00 42.78 282 LYS A O 1
ATOM 2142 N N . GLY A 1 283 ? 10.132 28.245 -28.999 1.00 46.28 283 GLY A N 1
ATOM 2143 C CA . GLY A 1 283 ? 9.330 28.980 -29.980 1.00 46.28 283 GLY A CA 1
ATOM 2144 C C . GLY A 1 283 ? 9.284 28.405 -31.390 1.00 46.28 283 GLY A C 1
ATOM 2145 O O . GLY A 1 283 ? 8.356 27.682 -31.715 1.00 46.28 283 GLY A O 1
ATOM 2146 N N . ALA A 1 284 ? 10.241 28.740 -32.255 1.00 42.34 284 ALA A N 1
ATOM 2147 C CA . ALA A 1 284 ? 9.977 28.733 -33.704 1.00 42.34 284 ALA A CA 1
ATOM 2148 C C . ALA A 1 284 ? 10.749 27.682 -34.534 1.00 42.34 284 ALA A C 1
ATOM 2150 O O . ALA A 1 284 ? 10.559 27.578 -35.741 1.00 42.34 284 ALA A O 1
ATOM 2151 N N . LYS A 1 285 ? 11.617 26.867 -33.917 1.00 40.94 285 LYS A N 1
ATOM 2152 C CA . LYS A 1 285 ? 12.473 25.880 -34.622 1.00 40.94 285 LYS A CA 1
ATOM 2153 C C . LYS A 1 285 ? 12.013 24.424 -34.451 1.00 40.94 285 LYS A C 1
ATOM 2155 O O . LYS A 1 285 ? 12.775 23.496 -34.712 1.00 40.94 285 LYS A O 1
ATOM 2160 N N . LYS A 1 286 ? 10.783 24.208 -33.978 1.00 43.62 286 LYS A N 1
ATOM 2161 C CA . LYS A 1 286 ? 10.256 22.867 -33.666 1.00 43.62 286 LYS A CA 1
ATOM 2162 C C . LYS A 1 286 ? 9.730 22.137 -34.910 1.00 43.62 286 LYS A C 1
ATOM 2164 O O . LYS A 1 286 ? 9.854 20.921 -35.004 1.00 43.62 286 LYS A O 1
ATOM 2169 N N . GLU A 1 287 ? 9.257 22.876 -35.910 1.00 40.84 287 GLU A N 1
ATOM 2170 C CA . GLU A 1 287 ? 8.581 22.301 -37.081 1.00 40.84 287 GLU A CA 1
ATOM 2171 C C . GLU A 1 287 ? 9.552 21.773 -38.152 1.00 40.84 287 GLU A C 1
ATOM 2173 O O . GLU A 1 287 ? 9.315 20.741 -38.776 1.00 40.84 287 GLU A O 1
ATOM 2178 N N . ARG A 1 288 ? 10.730 22.396 -38.299 1.00 43.72 288 ARG A N 1
ATOM 2179 C CA . ARG A 1 288 ? 11.729 21.972 -39.299 1.00 43.72 288 ARG A CA 1
ATOM 2180 C C . ARG A 1 288 ? 12.584 20.776 -38.854 1.00 43.72 288 ARG A C 1
ATOM 2182 O O . ARG A 1 288 ? 13.135 20.078 -39.697 1.00 43.72 288 ARG A O 1
ATOM 2189 N N . ILE A 1 289 ? 12.671 20.513 -37.546 1.00 49.41 289 ILE A N 1
ATOM 2190 C CA . ILE A 1 289 ? 13.401 19.360 -36.983 1.00 49.41 289 ILE A CA 1
ATOM 2191 C C . ILE A 1 289 ? 12.519 18.102 -36.956 1.00 49.41 289 ILE A C 1
ATOM 2193 O O . ILE A 1 289 ? 13.041 16.997 -37.091 1.00 49.41 289 ILE A O 1
ATOM 2197 N N . ALA A 1 290 ? 11.191 18.249 -36.874 1.00 47.53 290 ALA A N 1
ATOM 2198 C CA . ALA A 1 290 ? 10.257 17.124 -36.911 1.00 47.53 290 ALA A CA 1
ATOM 2199 C C . ALA A 1 290 ? 10.331 16.320 -38.224 1.00 47.53 290 ALA A C 1
ATOM 2201 O O . ALA A 1 290 ? 10.186 15.106 -38.203 1.00 47.53 290 ALA A O 1
ATOM 2202 N N . LYS A 1 291 ? 10.667 16.960 -39.354 1.00 44.69 291 LYS A N 1
ATOM 2203 C CA . LYS A 1 291 ? 10.746 16.296 -40.669 1.00 44.69 291 LYS A CA 1
ATOM 2204 C C . LYS A 1 291 ? 12.002 15.434 -40.885 1.00 44.69 291 LYS A C 1
ATOM 2206 O O . LYS A 1 291 ? 12.013 14.603 -41.783 1.00 44.69 291 LYS A O 1
ATOM 2211 N N . GLN A 1 292 ? 13.045 15.600 -40.063 1.00 47.94 292 GLN A N 1
ATOM 2212 C CA . GLN A 1 292 ? 14.225 14.712 -40.037 1.00 47.94 292 GLN A CA 1
ATOM 2213 C C . GLN A 1 292 ? 14.111 13.595 -38.986 1.00 47.94 292 GLN A C 1
ATOM 2215 O O . GLN A 1 292 ? 15.021 12.777 -38.845 1.00 47.94 292 GLN A O 1
ATOM 2220 N N . ARG A 1 293 ? 13.010 13.548 -38.230 1.00 54.09 293 ARG A N 1
ATOM 2221 C CA . ARG A 1 293 ? 12.703 12.455 -37.308 1.00 54.09 293 ARG A CA 1
ATOM 2222 C C . ARG A 1 293 ? 11.939 11.416 -38.114 1.00 54.09 293 ARG A C 1
ATOM 2224 O O . ARG A 1 293 ? 10.765 11.612 -38.395 1.00 54.09 293 ARG A O 1
ATOM 2231 N N . GLY A 1 294 ? 12.642 10.382 -38.572 1.00 43.78 294 GLY A N 1
ATOM 2232 C CA . GLY A 1 294 ? 12.066 9.296 -39.362 1.00 43.78 294 GLY A CA 1
ATOM 2233 C C . GLY A 1 294 ? 10.805 8.748 -38.700 1.00 43.78 294 GLY A C 1
ATOM 2234 O O . GLY A 1 294 ? 10.882 8.033 -37.706 1.00 43.78 294 GLY A O 1
ATOM 2235 N N . GLY A 1 295 ? 9.654 9.124 -39.257 1.00 45.00 295 GLY A N 1
ATOM 2236 C CA . GLY A 1 295 ? 8.372 8.504 -38.985 1.00 45.00 295 GLY A CA 1
ATOM 2237 C C . GLY A 1 295 ? 8.364 7.134 -39.644 1.00 45.00 295 GLY A C 1
ATOM 2238 O O . GLY A 1 295 ? 8.460 7.023 -40.862 1.00 45.00 295 GLY A O 1
ATOM 2239 N N . GLY A 1 296 ? 8.289 6.101 -38.819 1.00 42.50 296 GLY A N 1
ATOM 2240 C CA . GLY A 1 296 ? 8.220 4.712 -39.243 1.00 42.50 296 GLY A CA 1
ATOM 2241 C C . GLY A 1 296 ? 7.591 3.894 -38.132 1.00 42.50 296 GLY A C 1
ATOM 2242 O O . GLY A 1 296 ? 8.282 3.161 -37.433 1.00 42.50 296 GLY A O 1
ATOM 2243 N N . GLY A 1 297 ? 6.283 4.072 -37.936 1.00 45.09 297 GLY A N 1
ATOM 2244 C CA . GLY A 1 297 ? 5.461 3.188 -37.116 1.00 45.09 297 GLY A CA 1
ATOM 2245 C C . GLY A 1 297 ? 5.328 1.833 -37.805 1.00 45.09 297 GLY A C 1
ATOM 2246 O O . GLY A 1 297 ? 4.366 1.582 -38.516 1.00 45.09 297 GLY A O 1
ATOM 2247 N N . GLY A 1 298 ? 6.331 0.984 -37.631 1.00 43.47 298 GLY A N 1
ATOM 2248 C CA . GLY A 1 298 ? 6.348 -0.415 -38.042 1.00 43.47 298 GLY A CA 1
ATOM 2249 C C . GLY A 1 298 ? 7.201 -1.165 -37.031 1.00 43.47 298 GLY A C 1
ATOM 2250 O O . GLY A 1 298 ? 8.159 -0.590 -36.524 1.00 43.47 298 GLY A O 1
ATOM 2251 N N . GLY A 1 299 ? 6.825 -2.395 -36.672 1.00 52.78 299 GLY A N 1
ATOM 2252 C CA . GLY A 1 299 ? 7.431 -3.203 -35.604 1.00 52.78 299 GLY A CA 1
ATOM 2253 C C . GLY A 1 299 ? 8.918 -3.525 -35.802 1.00 52.78 299 GLY A C 1
ATOM 2254 O O . GLY A 1 299 ? 9.279 -4.677 -36.004 1.00 52.78 299 GLY A O 1
ATOM 2255 N N . GLY A 1 300 ? 9.774 -2.510 -35.724 1.00 66.44 300 GLY A N 1
ATOM 2256 C CA . GLY A 1 300 ? 11.198 -2.577 -35.998 1.00 66.44 300 GLY A CA 1
ATOM 2257 C C . GLY A 1 300 ? 12.001 -3.152 -34.839 1.00 66.44 300 GLY A C 1
ATOM 2258 O O . GLY A 1 300 ? 11.625 -3.052 -33.667 1.00 66.44 300 GLY A O 1
ATOM 2259 N N . VAL A 1 301 ? 13.127 -3.761 -35.199 1.00 88.81 301 VAL A N 1
ATOM 2260 C CA . VAL A 1 301 ? 14.175 -4.216 -34.282 1.00 88.81 301 VAL A CA 1
ATOM 2261 C C . VAL A 1 301 ? 14.764 -3.011 -33.542 1.00 88.81 301 VAL A C 1
ATOM 2263 O O . VAL A 1 301 ? 14.879 -1.921 -34.107 1.00 88.81 301 VAL A O 1
ATOM 2266 N N . LEU A 1 302 ? 15.135 -3.201 -32.273 1.00 93.50 302 LEU A N 1
ATOM 2267 C CA . LEU A 1 302 ? 15.821 -2.181 -31.483 1.00 93.50 302 LEU A CA 1
ATOM 2268 C C . LEU A 1 302 ? 17.146 -1.807 -32.163 1.00 93.50 302 LEU A C 1
ATOM 2270 O O . LEU A 1 302 ? 18.019 -2.647 -32.357 1.00 93.50 302 LEU A O 1
ATOM 2274 N N . SER A 1 303 ? 17.289 -0.540 -32.533 1.00 94.94 303 SER A N 1
ATOM 2275 C CA . SER A 1 303 ? 18.446 -0.014 -33.250 1.00 94.94 303 SER A CA 1
ATOM 2276 C C . SER A 1 303 ? 19.273 0.909 -32.360 1.00 94.94 303 SER A C 1
ATOM 2278 O O . SER A 1 303 ? 18.732 1.697 -31.582 1.00 94.94 303 SER A O 1
ATOM 2280 N N . VAL A 1 304 ? 20.598 0.819 -32.494 1.00 97.56 304 VAL A N 1
ATOM 2281 C CA . VAL A 1 304 ? 21.565 1.678 -31.799 1.00 97.56 304 VAL A CA 1
ATOM 2282 C C . VAL A 1 304 ? 22.479 2.303 -32.846 1.00 97.56 304 VAL A C 1
ATOM 2284 O O . VAL A 1 304 ? 23.127 1.577 -33.599 1.00 97.56 304 VAL A O 1
ATOM 2287 N N . LYS A 1 305 ? 22.513 3.637 -32.936 1.00 97.56 305 LYS A N 1
ATOM 2288 C CA . LYS A 1 305 ? 23.284 4.364 -33.963 1.00 97.56 305 LYS A CA 1
ATOM 2289 C C . LYS A 1 305 ? 23.929 5.625 -33.395 1.00 97.56 305 LYS A C 1
ATOM 2291 O O . LYS A 1 305 ? 23.354 6.271 -32.523 1.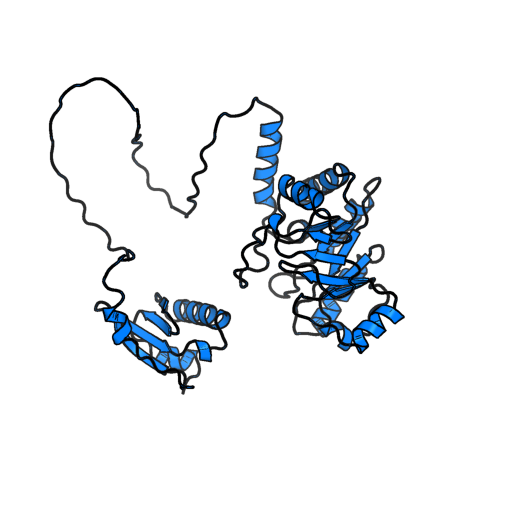00 97.56 305 LYS A O 1
ATOM 2296 N N . ALA A 1 306 ? 25.088 6.012 -33.921 1.00 97.81 306 ALA A N 1
ATOM 2297 C CA . ALA A 1 306 ? 25.695 7.310 -33.636 1.00 97.81 306 ALA A CA 1
ATOM 2298 C C . ALA A 1 306 ? 25.105 8.396 -34.553 1.00 97.81 306 ALA A C 1
ATOM 2300 O O . ALA A 1 306 ? 24.866 8.166 -35.739 1.00 97.81 306 ALA A O 1
ATOM 2301 N N . ALA A 1 307 ? 24.882 9.594 -34.018 1.00 96.94 307 ALA A N 1
ATOM 2302 C CA . ALA A 1 307 ? 24.389 10.750 -34.762 1.00 96.94 307 ALA A CA 1
ATOM 2303 C C . ALA A 1 307 ? 25.042 12.047 -34.266 1.00 96.94 307 ALA A C 1
ATOM 2305 O O . ALA A 1 307 ? 25.464 12.148 -33.116 1.00 96.94 307 ALA A O 1
ATOM 2306 N N . LYS A 1 308 ? 25.098 13.077 -35.119 1.00 97.31 308 LYS A N 1
ATOM 2307 C CA . LYS A 1 308 ? 25.540 14.422 -34.718 1.00 97.31 308 LYS A CA 1
ATOM 2308 C C . LYS A 1 308 ? 24.341 15.285 -34.310 1.00 97.31 308 LYS A C 1
ATOM 2310 O O . LYS A 1 308 ? 23.422 15.495 -35.099 1.00 97.31 308 LYS A O 1
ATOM 2315 N N . ARG A 1 309 ? 24.373 15.841 -33.097 1.00 92.00 309 ARG A N 1
ATOM 2316 C CA . ARG A 1 309 ? 23.392 16.798 -32.556 1.00 92.00 309 ARG A CA 1
ATOM 2317 C C . ARG A 1 309 ? 24.119 18.030 -32.027 1.00 92.00 309 ARG A C 1
ATOM 2319 O O . ARG A 1 309 ? 24.942 17.929 -31.122 1.00 92.00 309 ARG A O 1
ATOM 2326 N N . GLY A 1 310 ? 23.845 19.199 -32.611 1.00 89.44 310 GLY A N 1
ATOM 2327 C CA . GLY A 1 310 ? 24.457 20.461 -32.169 1.00 89.44 310 GLY A CA 1
ATOM 2328 C C . GLY A 1 310 ? 25.992 20.433 -32.169 1.00 89.44 310 GLY A C 1
ATOM 2329 O O . GLY A 1 310 ? 26.614 20.935 -31.239 1.00 89.44 310 GLY A O 1
ATOM 2330 N N . GLY A 1 311 ? 26.600 19.773 -33.161 1.00 93.50 311 GLY A N 1
ATOM 2331 C CA . GLY A 1 311 ? 28.056 19.617 -33.270 1.00 93.50 311 GLY A CA 1
ATOM 2332 C C . GLY A 1 311 ? 28.674 18.536 -32.373 1.00 93.50 311 GLY A C 1
ATOM 2333 O O . GLY A 1 311 ? 29.854 18.242 -32.529 1.00 93.50 311 GLY A O 1
ATOM 2334 N N . LYS A 1 312 ? 27.902 17.900 -31.482 1.00 94.06 312 LYS A N 1
ATOM 2335 C CA . LYS A 1 312 ? 28.361 16.795 -30.626 1.00 94.06 312 LYS A CA 1
ATOM 2336 C C . LYS A 1 312 ? 27.858 15.454 -31.149 1.00 94.06 312 LYS A C 1
ATOM 2338 O O . LYS A 1 312 ? 26.755 15.374 -31.688 1.00 94.06 312 LYS A O 1
ATOM 2343 N N . THR A 1 313 ? 28.646 14.401 -30.968 1.00 97.81 313 THR A N 1
ATOM 2344 C CA . THR A 1 313 ? 28.198 13.030 -31.239 1.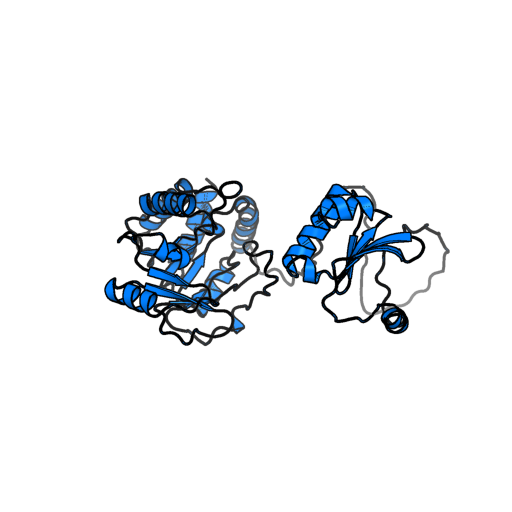00 97.81 313 THR A CA 1
ATOM 2345 C C . THR A 1 313 ? 27.335 12.528 -30.084 1.00 97.81 313 THR A C 1
ATOM 2347 O O . THR A 1 313 ? 27.670 12.738 -28.915 1.00 97.81 313 THR A O 1
ATOM 2350 N N . VAL A 1 314 ? 26.227 11.876 -30.417 1.00 98.38 314 VAL A N 1
ATOM 2351 C CA . VAL A 1 314 ? 25.322 11.197 -29.488 1.00 98.38 314 VAL A CA 1
ATOM 2352 C C . VAL A 1 314 ? 25.028 9.790 -29.998 1.00 98.38 314 VAL A C 1
ATOM 2354 O O . VAL A 1 314 ? 25.006 9.555 -31.204 1.00 98.38 314 VAL A O 1
ATOM 2357 N N . THR A 1 315 ? 24.769 8.865 -29.084 1.00 98.56 315 THR A N 1
ATOM 2358 C CA . THR A 1 315 ? 24.278 7.518 -29.372 1.00 98.56 315 THR A CA 1
ATOM 2359 C C . THR A 1 315 ? 22.766 7.498 -29.180 1.00 98.56 315 THR A C 1
ATOM 2361 O O . THR A 1 315 ? 22.279 7.841 -28.104 1.00 98.56 315 THR A O 1
ATOM 2364 N N . ILE A 1 316 ? 22.031 7.120 -30.224 1.00 98.06 316 ILE A N 1
ATOM 2365 C CA . ILE A 1 316 ? 20.568 7.059 -30.260 1.00 98.06 316 ILE A CA 1
ATOM 2366 C C . ILE A 1 316 ? 20.126 5.597 -30.195 1.00 98.06 316 ILE A C 1
ATOM 2368 O O . ILE A 1 316 ? 20.606 4.777 -30.978 1.00 98.06 316 ILE A O 1
ATOM 2372 N N . ILE A 1 317 ? 19.197 5.294 -29.286 1.00 97.50 317 ILE A N 1
ATOM 2373 C CA . ILE A 1 317 ? 18.585 3.972 -29.093 1.00 97.50 317 ILE A CA 1
ATOM 2374 C C . ILE A 1 317 ? 17.088 4.092 -29.384 1.00 97.50 317 ILE A C 1
ATOM 2376 O O . ILE A 1 317 ? 16.404 4.872 -28.719 1.00 97.50 317 ILE A O 1
ATOM 2380 N N . SER A 1 318 ? 16.581 3.351 -30.370 1.00 95.44 318 SER A N 1
ATOM 2381 C CA . SER A 1 318 ? 15.185 3.449 -30.827 1.00 95.44 318 SER A CA 1
ATOM 2382 C C . SER A 1 318 ? 14.716 2.160 -31.520 1.00 95.44 318 SER A C 1
ATOM 2384 O O . SER A 1 318 ? 15.521 1.569 -32.246 1.00 95.44 318 SER A O 1
ATOM 2386 N N . PRO A 1 319 ? 13.449 1.727 -31.370 1.00 94.12 319 PRO A N 1
ATOM 2387 C CA . PRO A 1 319 ? 12.390 2.364 -30.578 1.00 94.12 319 PRO A CA 1
ATOM 2388 C C . PRO A 1 319 ? 12.411 1.966 -29.092 1.00 94.12 319 PRO A C 1
ATOM 2390 O O . PRO A 1 319 ? 12.649 0.809 -28.744 1.00 94.12 319 PRO A O 1
ATOM 2393 N N . VAL A 1 320 ? 12.134 2.921 -28.199 1.00 91.81 320 VAL A N 1
ATOM 2394 C CA . VAL A 1 320 ? 12.133 2.724 -26.735 1.00 91.81 320 VAL A CA 1
ATOM 2395 C C . VAL A 1 320 ? 11.008 1.807 -26.269 1.00 91.81 320 VAL A C 1
ATOM 2397 O O . VAL A 1 320 ? 11.180 1.065 -25.301 1.00 91.81 320 VAL A O 1
ATOM 2400 N N . SER A 1 321 ? 9.891 1.773 -26.992 1.00 88.62 321 SER A N 1
ATOM 2401 C CA . SER A 1 321 ? 8.808 0.804 -26.781 1.00 88.62 321 SER A CA 1
ATOM 2402 C C . SER A 1 321 ? 9.289 -0.657 -26.685 1.00 88.62 321 SER A C 1
ATOM 2404 O O . SER A 1 321 ? 8.720 -1.443 -25.924 1.00 88.62 321 SER A O 1
ATOM 2406 N N . LYS A 1 322 ? 10.389 -1.020 -27.359 1.00 89.44 322 LYS A N 1
ATOM 2407 C CA . LYS A 1 322 ? 10.978 -2.372 -27.316 1.00 89.44 322 LYS A CA 1
ATOM 2408 C C . LYS A 1 322 ? 11.770 -2.679 -26.046 1.00 89.44 322 LYS A C 1
ATOM 2410 O O . LYS A 1 322 ? 12.053 -3.843 -25.788 1.00 89.44 322 LYS A O 1
ATOM 2415 N N . LEU A 1 323 ? 12.063 -1.678 -25.218 1.00 88.06 323 LEU A N 1
ATOM 2416 C CA . LEU A 1 323 ? 12.673 -1.870 -23.898 1.00 88.06 323 LEU A CA 1
ATOM 2417 C C . LEU A 1 323 ? 11.648 -2.309 -22.834 1.00 88.06 323 LEU A C 1
ATOM 2419 O O . LEU A 1 323 ? 12.008 -2.511 -21.678 1.00 88.06 323 LEU A O 1
ATOM 2423 N N . GLY A 1 324 ? 10.378 -2.499 -23.216 1.00 80.50 324 GLY A N 1
ATOM 2424 C CA . GLY A 1 324 ? 9.314 -3.010 -22.348 1.00 80.50 324 GLY A CA 1
ATOM 2425 C C . GLY A 1 324 ? 8.515 -1.922 -21.622 1.00 80.50 324 GLY A C 1
ATOM 2426 O O . GLY A 1 324 ? 8.099 -2.128 -20.484 1.00 80.50 324 GLY A O 1
ATOM 2427 N N . GLY A 1 325 ? 8.291 -0.781 -22.285 1.00 73.88 325 GLY A N 1
ATOM 2428 C CA . GLY A 1 325 ? 7.413 0.301 -21.821 1.00 73.88 325 GLY A CA 1
ATOM 2429 C C . GLY A 1 325 ? 8.126 1.477 -21.137 1.00 73.88 325 GLY A C 1
ATOM 2430 O O . GLY A 1 325 ? 9.337 1.462 -20.918 1.00 73.88 325 GLY A O 1
ATOM 2431 N N . GLY A 1 326 ? 7.358 2.524 -20.803 1.00 70.62 326 GLY A N 1
ATOM 2432 C CA . GLY A 1 326 ? 7.887 3.814 -20.329 1.00 70.62 326 GLY A CA 1
ATOM 2433 C C . GLY A 1 326 ? 8.699 3.750 -19.028 1.00 70.62 326 GLY A C 1
ATOM 2434 O O . GLY A 1 326 ? 9.695 4.459 -18.904 1.00 70.62 326 GLY A O 1
ATOM 2435 N N . GLY A 1 327 ? 8.340 2.863 -18.092 1.00 76.19 327 GLY A N 1
ATOM 2436 C CA . GLY A 1 327 ? 9.096 2.673 -16.844 1.00 76.19 327 GLY A CA 1
ATOM 2437 C C . GLY A 1 327 ? 10.505 2.124 -17.090 1.00 76.19 327 GLY A C 1
ATOM 2438 O O . GLY A 1 327 ? 11.496 2.699 -16.638 1.00 76.19 327 GLY A O 1
ATOM 2439 N N . LYS A 1 328 ? 10.617 1.078 -17.919 1.00 87.12 328 LYS A N 1
ATOM 2440 C CA . LYS A 1 328 ? 11.904 0.447 -18.249 1.00 87.12 328 LYS A CA 1
ATOM 2441 C C . LYS A 1 328 ? 12.825 1.356 -19.061 1.00 87.12 328 LYS A C 1
ATOM 2443 O O . LYS A 1 328 ? 14.046 1.248 -18.953 1.00 87.12 328 LYS A O 1
ATOM 2448 N N . ALA A 1 329 ? 12.268 2.284 -19.839 1.00 92.94 329 ALA A N 1
ATOM 2449 C CA . ALA A 1 329 ? 13.040 3.284 -20.572 1.00 92.94 329 ALA A CA 1
ATOM 2450 C C . ALA A 1 329 ? 13.861 4.190 -19.642 1.00 92.94 329 ALA A C 1
ATOM 2452 O O . ALA A 1 329 ? 15.059 4.389 -19.858 1.00 92.94 329 ALA A O 1
ATOM 2453 N N . ALA A 1 330 ? 13.225 4.706 -18.586 1.00 92.44 330 ALA A N 1
ATOM 2454 C CA . ALA A 1 330 ? 13.861 5.596 -17.621 1.00 92.44 330 ALA A CA 1
ATOM 2455 C C . ALA A 1 330 ? 14.948 4.871 -16.813 1.00 92.44 330 ALA A C 1
ATOM 2457 O O . ALA A 1 330 ? 16.040 5.411 -16.612 1.00 92.44 330 ALA A O 1
ATOM 2458 N N . GLU A 1 331 ? 14.685 3.628 -16.404 1.00 95.19 331 GLU A N 1
ATOM 2459 C CA . GLU A 1 331 ? 15.667 2.774 -15.729 1.00 95.19 331 GLU A CA 1
ATOM 2460 C C . GLU A 1 331 ? 16.860 2.454 -16.630 1.00 95.19 331 GLU A C 1
ATOM 2462 O O . GLU A 1 331 ? 18.012 2.600 -16.211 1.00 95.19 331 GLU A O 1
ATOM 2467 N N . THR A 1 332 ? 16.595 2.103 -17.891 1.00 96.19 332 THR A N 1
ATOM 2468 C CA . THR A 1 332 ? 17.635 1.839 -18.891 1.00 96.19 332 THR A CA 1
ATOM 2469 C C . THR A 1 332 ? 18.497 3.080 -19.108 1.00 96.19 332 THR A C 1
ATOM 2471 O O . THR A 1 332 ? 19.724 2.995 -19.061 1.00 96.19 332 THR A O 1
ATOM 2474 N N . LEU A 1 333 ? 17.885 4.259 -19.264 1.00 97.25 333 LEU A N 1
ATOM 2475 C CA . LEU A 1 333 ? 18.613 5.518 -19.415 1.00 97.25 333 LEU A CA 1
ATOM 2476 C C . LEU A 1 333 ? 19.476 5.825 -18.183 1.00 97.25 333 LEU A C 1
ATOM 2478 O O . LEU A 1 333 ? 20.632 6.227 -18.326 1.00 97.25 333 LEU A O 1
ATOM 2482 N N . LYS A 1 334 ? 18.944 5.619 -16.972 1.00 97.38 334 LYS A N 1
ATOM 2483 C CA . LYS A 1 334 ? 19.695 5.802 -15.723 1.00 97.38 334 LYS A CA 1
ATOM 2484 C C . LYS A 1 334 ? 20.901 4.862 -15.661 1.00 97.38 334 LYS A C 1
ATOM 2486 O O . LYS A 1 334 ? 22.006 5.325 -15.386 1.00 97.38 334 LYS A O 1
ATOM 2491 N N . MET A 1 335 ? 20.708 3.582 -15.977 1.00 97.75 335 MET A N 1
ATOM 2492 C CA . MET A 1 335 ? 21.775 2.579 -16.027 1.00 97.75 335 MET A CA 1
ATOM 2493 C C . MET A 1 335 ? 22.871 2.969 -17.028 1.00 97.75 335 MET A C 1
ATOM 2495 O O . MET A 1 335 ? 24.051 2.969 -16.668 1.00 97.75 335 MET A O 1
ATOM 2499 N N . LEU A 1 336 ? 22.496 3.380 -18.244 1.00 97.62 336 LEU A N 1
ATOM 2500 C CA . LEU A 1 336 ? 23.443 3.792 -19.283 1.00 97.62 336 LEU A CA 1
ATOM 2501 C C . LEU A 1 336 ? 24.256 5.021 -18.866 1.00 97.62 336 LEU A C 1
ATOM 2503 O O . LEU A 1 336 ? 25.478 5.012 -19.004 1.00 97.62 336 LEU A O 1
ATOM 2507 N N . LYS A 1 337 ? 23.613 6.044 -18.285 1.00 97.75 337 LYS A N 1
ATOM 2508 C CA . LYS A 1 337 ? 24.301 7.242 -17.770 1.00 97.75 337 LYS A CA 1
ATOM 2509 C C . LYS A 1 337 ? 25.341 6.885 -16.709 1.00 97.75 337 LYS A C 1
ATOM 2511 O O . LYS A 1 337 ? 26.453 7.406 -16.740 1.00 97.75 337 LYS A O 1
ATOM 2516 N N . THR A 1 338 ? 25.006 5.971 -15.797 1.00 97.12 338 THR A N 1
ATOM 2517 C CA . THR A 1 338 ? 25.930 5.512 -14.752 1.00 97.12 338 THR A CA 1
ATOM 2518 C C . THR A 1 338 ? 27.087 4.696 -15.327 1.00 97.12 338 THR A C 1
ATOM 2520 O O . THR A 1 338 ? 28.235 4.949 -14.977 1.00 97.12 338 THR A O 1
ATOM 2523 N N . LYS A 1 339 ? 26.816 3.731 -16.215 1.00 97.38 339 LYS A N 1
ATOM 2524 C CA . LYS A 1 339 ? 27.849 2.835 -16.765 1.00 97.38 339 LYS A CA 1
ATOM 2525 C C . LYS A 1 339 ? 28.782 3.522 -17.759 1.00 97.38 339 LYS A C 1
ATOM 2527 O O . LYS A 1 339 ? 29.942 3.133 -17.860 1.00 97.38 339 LYS A O 1
ATOM 2532 N N . LEU A 1 340 ? 28.286 4.518 -18.491 1.00 97.38 340 LEU A N 1
ATOM 2533 C CA . LEU A 1 340 ? 29.058 5.245 -19.499 1.00 97.38 340 LEU A CA 1
ATOM 2534 C C . LEU A 1 340 ? 29.647 6.560 -18.966 1.00 97.38 340 LEU A C 1
ATOM 2536 O O . LEU A 1 340 ? 30.471 7.156 -19.649 1.00 97.38 340 LEU A O 1
ATOM 2540 N N . ALA A 1 341 ? 29.272 6.982 -17.751 1.00 97.50 341 ALA A N 1
ATOM 2541 C CA . ALA A 1 341 ? 29.671 8.251 -17.135 1.00 97.50 341 ALA A CA 1
ATOM 2542 C C . ALA A 1 341 ? 29.347 9.479 -18.013 1.00 97.50 341 ALA A C 1
ATOM 2544 O O . ALA A 1 341 ? 30.122 10.432 -18.097 1.00 97.50 341 ALA A O 1
ATOM 2545 N N . THR A 1 342 ? 28.185 9.460 -18.674 1.00 97.56 342 THR A N 1
ATOM 2546 C CA . THR A 1 342 ? 27.753 10.501 -19.617 1.00 97.56 342 THR A CA 1
ATOM 2547 C C . THR A 1 342 ? 26.359 11.045 -19.309 1.00 97.56 342 THR A C 1
ATOM 2549 O O . THR A 1 342 ? 25.570 10.472 -18.552 1.00 97.56 342 THR A O 1
ATOM 2552 N N . GLY A 1 343 ? 26.050 12.207 -19.890 1.00 97.44 343 GLY A N 1
ATOM 2553 C CA . GLY A 1 343 ? 24.692 12.738 -19.920 1.00 97.44 343 GLY A CA 1
ATOM 2554 C C . GLY A 1 343 ? 23.804 11.972 -20.903 1.00 97.44 343 GLY A C 1
ATOM 2555 O O . GLY A 1 343 ? 24.284 11.358 -21.853 1.00 97.44 343 GLY A O 1
ATOM 2556 N N . GLY A 1 344 ? 22.493 12.046 -20.696 1.00 97.25 344 GLY A N 1
ATOM 2557 C CA . GLY A 1 344 ? 21.513 11.477 -21.612 1.00 97.25 344 GLY A CA 1
ATOM 2558 C C . GLY A 1 344 ? 20.097 11.926 -21.276 1.00 97.25 344 GLY A C 1
ATOM 2559 O O . GLY A 1 344 ? 19.826 12.319 -20.135 1.00 97.25 344 GLY A O 1
ATOM 2560 N N . THR A 1 345 ? 19.223 11.881 -22.276 1.00 97.25 345 THR A N 1
ATOM 2561 C CA . THR A 1 345 ? 17.818 12.291 -22.200 1.00 97.25 345 THR A CA 1
ATOM 2562 C C . THR A 1 345 ? 16.944 11.352 -23.028 1.00 97.25 345 THR A C 1
ATOM 2564 O O . THR A 1 345 ? 17.416 10.735 -23.982 1.00 97.25 345 THR A O 1
ATOM 2567 N N . GLN A 1 346 ? 15.666 11.248 -22.674 1.00 96.06 346 GLN A N 1
ATOM 2568 C CA . GLN A 1 346 ? 14.662 10.613 -23.522 1.00 96.06 346 GLN A CA 1
ATOM 2569 C C . GLN A 1 346 ? 14.008 11.695 -24.387 1.00 96.06 346 GLN A C 1
ATOM 2571 O O . GLN A 1 346 ? 13.626 12.747 -23.873 1.00 96.06 346 GLN A O 1
ATOM 2576 N N . VAL A 1 347 ? 13.922 11.461 -25.696 1.00 94.25 347 VAL A N 1
ATOM 2577 C CA . VAL A 1 347 ? 13.273 12.365 -26.654 1.00 94.25 347 VAL A CA 1
ATOM 2578 C C . VAL A 1 347 ? 12.376 11.527 -27.545 1.00 94.25 347 VAL A C 1
ATOM 2580 O O . VAL A 1 347 ? 12.860 10.672 -28.285 1.00 94.25 347 VAL A O 1
ATOM 2583 N N . ASP A 1 348 ? 11.073 11.786 -27.481 1.00 92.25 348 ASP A N 1
ATOM 2584 C CA . ASP A 1 348 ? 10.055 11.003 -28.182 1.00 92.25 348 ASP A CA 1
ATOM 2585 C C . ASP A 1 348 ? 10.191 9.496 -27.834 1.00 92.25 348 ASP A C 1
ATOM 2587 O O . ASP A 1 348 ? 10.245 9.138 -26.655 1.00 92.25 348 ASP A O 1
ATOM 2591 N N . ASP A 1 349 ? 10.289 8.614 -28.835 1.00 93.00 349 ASP A N 1
ATOM 2592 C CA . ASP A 1 349 ? 10.500 7.163 -28.671 1.00 93.00 349 ASP A CA 1
ATOM 2593 C C . ASP A 1 349 ? 11.989 6.759 -28.799 1.00 93.00 349 ASP A C 1
ATOM 2595 O O . ASP A 1 349 ? 12.324 5.682 -29.301 1.00 93.00 349 ASP A O 1
ATOM 2599 N N . CYS A 1 350 ? 12.906 7.649 -28.393 1.00 95.81 350 CYS A N 1
ATOM 2600 C CA . CYS A 1 350 ? 14.355 7.426 -28.427 1.00 95.81 350 CYS A CA 1
ATOM 2601 C C . CYS A 1 350 ? 15.029 7.758 -27.086 1.00 95.81 350 CYS A C 1
ATOM 2603 O O . CYS A 1 350 ? 14.671 8.732 -26.419 1.00 95.81 350 CYS A O 1
ATOM 2605 N N . LEU A 1 351 ? 16.079 7.013 -26.737 1.00 97.56 351 LEU A N 1
ATOM 2606 C CA . LEU A 1 351 ? 17.066 7.451 -25.744 1.00 97.56 351 LEU A CA 1
ATOM 2607 C C . LEU A 1 351 ? 18.272 8.048 -26.470 1.00 97.56 351 LEU A C 1
ATOM 2609 O O . LEU A 1 351 ? 18.820 7.418 -27.373 1.00 97.56 351 LEU A O 1
ATOM 2613 N N . GLU A 1 352 ? 18.704 9.236 -26.056 1.00 98.06 352 GLU A N 1
ATOM 2614 C CA . GLU A 1 352 ? 19.930 9.873 -26.537 1.00 98.06 352 GLU A CA 1
ATOM 2615 C C . GLU A 1 352 ? 20.964 9.911 -25.401 1.00 98.06 352 GLU A C 1
ATOM 2617 O O . GLU A 1 352 ? 20.705 10.457 -24.326 1.00 98.06 352 GLU A O 1
ATOM 2622 N N . VAL A 1 353 ? 22.150 9.346 -25.635 1.00 98.38 353 VAL A N 1
ATOM 2623 C CA . VAL A 1 353 ? 23.291 9.352 -24.703 1.00 98.38 353 VAL A CA 1
ATOM 2624 C C . VAL A 1 353 ? 24.446 10.121 -25.341 1.00 98.38 353 VAL A C 1
ATOM 2626 O O . VAL A 1 353 ? 24.749 9.925 -26.514 1.00 98.38 353 VAL A O 1
ATOM 2629 N N . GLN A 1 354 ? 25.097 11.017 -24.600 1.00 97.94 354 GLN A N 1
ATOM 2630 C CA . GLN A 1 354 ? 26.211 11.808 -25.127 1.00 97.94 354 GLN A CA 1
ATOM 2631 C C . GLN A 1 354 ? 27.428 10.918 -25.419 1.00 97.94 354 GLN A C 1
ATOM 2633 O O . GLN A 1 354 ? 27.783 10.085 -24.592 1.00 97.94 354 GLN A O 1
ATOM 2638 N N . GLY A 1 355 ? 28.095 11.153 -26.553 1.00 98.00 355 GLY A N 1
ATOM 2639 C CA . GLY A 1 355 ? 29.257 10.384 -27.003 1.00 98.00 355 GLY A CA 1
ATOM 2640 C C . GLY A 1 355 ? 28.901 9.271 -27.988 1.00 98.00 355 GLY A C 1
ATOM 2641 O O . GLY A 1 355 ? 27.731 8.936 -28.185 1.00 98.00 355 GLY A O 1
ATOM 2642 N N . ASP A 1 356 ? 29.929 8.716 -28.629 1.00 98.31 356 ASP A N 1
ATOM 2643 C CA . ASP A 1 356 ? 29.807 7.501 -29.435 1.00 98.31 356 ASP A CA 1
ATOM 2644 C C . ASP A 1 356 ? 30.053 6.273 -28.549 1.00 98.31 356 ASP A C 1
ATOM 2646 O O . ASP A 1 356 ? 31.163 6.015 -28.073 1.00 98.31 356 ASP A O 1
ATOM 2650 N N . HIS A 1 357 ? 28.976 5.556 -28.254 1.00 98.31 357 HIS A N 1
ATOM 2651 C CA . HIS A 1 357 ? 28.946 4.413 -27.355 1.00 98.31 357 HIS A CA 1
ATOM 2652 C C . HIS A 1 357 ? 28.182 3.237 -27.962 1.00 98.31 357 HIS A C 1
ATOM 2654 O O . HIS A 1 357 ? 27.747 2.365 -27.213 1.00 98.31 357 HIS A O 1
ATOM 2660 N N . VAL A 1 358 ? 28.024 3.190 -29.290 1.00 98.25 358 VAL A N 1
ATOM 2661 C CA . VAL A 1 358 ? 27.191 2.189 -29.980 1.00 98.25 358 VAL A CA 1
ATOM 2662 C C . VAL A 1 358 ? 27.524 0.764 -29.527 1.00 98.25 358 VAL A C 1
ATOM 2664 O O . VAL A 1 358 ? 26.644 0.061 -29.035 1.00 98.25 358 VAL A O 1
ATOM 2667 N N . GLU A 1 359 ? 28.798 0.374 -29.575 1.00 97.88 359 GLU A N 1
ATOM 2668 C CA . GLU A 1 359 ? 29.237 -0.981 -29.208 1.00 97.88 359 GLU A CA 1
ATOM 2669 C C . GLU A 1 359 ? 29.049 -1.293 -27.716 1.00 97.88 359 GLU A C 1
ATOM 2671 O O . GLU A 1 359 ? 28.603 -2.376 -27.336 1.00 97.88 359 GLU A O 1
ATOM 2676 N N . LYS A 1 360 ? 29.321 -0.317 -26.839 1.00 98.00 360 LYS A N 1
ATOM 2677 C CA . LYS A 1 360 ? 29.122 -0.483 -25.390 1.00 98.00 360 LYS A CA 1
ATOM 2678 C C . LYS A 1 360 ? 27.641 -0.629 -25.048 1.00 98.00 360 LYS A C 1
ATOM 2680 O O . LYS A 1 360 ? 27.288 -1.449 -24.207 1.00 98.00 360 LYS A O 1
ATOM 2685 N N . VAL A 1 361 ? 26.785 0.156 -25.697 1.00 97.56 361 VAL A N 1
ATOM 2686 C CA . VAL A 1 361 ? 25.332 0.112 -25.517 1.00 97.56 361 VAL A CA 1
ATOM 2687 C C . VAL A 1 361 ? 24.768 -1.211 -26.026 1.00 97.56 361 VAL A C 1
ATOM 2689 O O . VAL A 1 361 ? 24.016 -1.845 -25.291 1.00 97.56 361 VAL A O 1
ATOM 2692 N N . LYS A 1 362 ? 25.166 -1.671 -27.220 1.00 97.00 362 LYS A N 1
ATOM 2693 C CA . LYS A 1 362 ? 24.771 -2.989 -27.745 1.00 97.00 362 LYS A CA 1
ATOM 2694 C C . LYS A 1 362 ? 25.113 -4.109 -26.765 1.00 97.00 362 LYS A C 1
ATOM 2696 O O . LYS A 1 362 ? 24.239 -4.893 -26.405 1.00 97.00 362 LYS A O 1
ATOM 2701 N N . LYS A 1 363 ? 26.343 -4.104 -26.238 1.00 97.25 363 LYS A N 1
ATOM 2702 C CA . LYS A 1 363 ? 26.795 -5.073 -25.231 1.00 97.25 363 LYS A CA 1
ATOM 2703 C C . LYS A 1 363 ? 25.981 -5.012 -23.934 1.00 97.25 363 LYS A C 1
ATOM 2705 O O . LYS A 1 363 ? 25.621 -6.052 -23.400 1.00 97.25 363 LYS A O 1
ATOM 2710 N N . LEU A 1 364 ? 25.684 -3.815 -23.422 1.00 96.12 364 LEU A N 1
ATOM 2711 C CA . LEU A 1 364 ? 24.906 -3.639 -22.185 1.00 96.12 364 LEU A CA 1
ATOM 2712 C C . LEU A 1 364 ? 23.437 -4.053 -22.336 1.00 96.12 364 LEU A C 1
ATOM 2714 O O . LEU A 1 364 ? 22.836 -4.509 -21.369 1.00 96.12 364 LEU A O 1
ATOM 2718 N N . LEU A 1 365 ? 22.867 -3.888 -23.529 1.00 94.19 365 LEU A N 1
ATOM 2719 C CA . LEU A 1 365 ? 21.474 -4.230 -23.822 1.00 94.19 365 LEU A CA 1
ATOM 2720 C C . LEU A 1 365 ? 21.311 -5.631 -24.426 1.00 94.19 365 LEU A C 1
ATOM 2722 O O . LEU A 1 365 ? 20.190 -6.024 -24.730 1.00 94.19 365 LEU A O 1
ATOM 2726 N N . SER A 1 366 ? 22.406 -6.382 -24.588 1.00 92.81 366 SER A N 1
ATOM 2727 C CA . SER A 1 366 ? 22.425 -7.694 -25.256 1.00 92.81 366 SER A CA 1
ATOM 2728 C C . SER A 1 366 ? 21.806 -7.664 -26.662 1.00 92.81 366 SER A C 1
ATOM 2730 O O . SER A 1 366 ? 21.162 -8.616 -27.093 1.00 92.81 366 SER A O 1
ATOM 2732 N N . ILE A 1 367 ? 21.987 -6.551 -27.377 1.00 84.00 367 ILE A N 1
ATOM 2733 C CA . ILE A 1 367 ? 21.550 -6.396 -28.767 1.00 84.00 367 ILE A CA 1
ATOM 2734 C C . ILE A 1 367 ? 22.695 -6.902 -29.634 1.00 84.00 367 ILE A C 1
ATOM 2736 O O . ILE A 1 367 ? 23.785 -6.326 -29.594 1.00 84.00 367 ILE A O 1
ATOM 2740 N N . THR A 1 368 ? 22.452 -7.992 -30.359 1.00 58.31 368 THR A N 1
ATOM 2741 C CA . THR A 1 368 ? 23.438 -8.593 -31.269 1.00 58.31 368 THR A CA 1
ATOM 2742 C C . THR A 1 368 ? 23.436 -7.868 -32.607 1.00 58.31 368 THR A C 1
ATOM 2744 O O . THR A 1 368 ? 22.326 -7.570 -33.105 1.00 58.31 368 THR A O 1
#